Protein AF-A0A7Y5FGM5-F1 (afdb_monomer)

pLDDT: mean 82.86, std 13.84, range [48.22, 97.75]

Sequence (215 aa):
MTLPCEQVIARAAAFIDRELDETTAAAVAEHVGKCPNCAQEVQQQRQMKLLVQQHARRVTAPASLRARLQQALADYPARYGFGEQLRQLFRWQPVPALATLAVLLLLPGLLVYFTMRAPSAAEAGRFQAIDASLEGEIICIDCVMLDELQLAHGHDASHRFGLRTAEGRILTIVAFEKGNELMQQAAVWHKHRVLVHGRLLPERSCVQVRDFSML

Structure (mmCIF, N/CA/C/O backbone):
data_AF-A0A7Y5FGM5-F1
#
_entry.id   AF-A0A7Y5FGM5-F1
#
loop_
_atom_site.group_PDB
_atom_site.id
_atom_site.type_symbol
_atom_site.label_atom_id
_atom_site.label_alt_id
_atom_site.label_comp_id
_atom_site.label_asym_id
_atom_site.label_entity_id
_atom_site.label_seq_id
_atom_site.pdbx_PDB_ins_code
_atom_site.Cartn_x
_atom_site.Cartn_y
_atom_site.Cartn_z
_atom_site.occupancy
_atom_site.B_iso_or_equiv
_atom_site.auth_seq_id
_atom_site.auth_comp_id
_atom_site.auth_asym_id
_atom_site.auth_atom_id
_atom_site.pdbx_PDB_model_num
ATOM 1 N N . MET A 1 1 ? -13.556 14.175 38.426 1.00 52.03 1 MET A N 1
ATOM 2 C CA . MET A 1 1 ? -13.978 13.970 39.831 1.00 52.03 1 MET A CA 1
ATOM 3 C C . MET A 1 1 ? -14.127 12.476 40.044 1.00 52.03 1 MET A C 1
ATOM 5 O O . MET A 1 1 ? -14.906 11.861 39.333 1.00 52.03 1 MET A O 1
ATOM 9 N N . THR A 1 2 ? -13.343 11.876 40.936 1.00 70.44 2 THR A N 1
ATOM 10 C CA . THR A 1 2 ? -13.392 10.427 41.186 1.00 70.44 2 THR A CA 1
ATOM 11 C C . THR A 1 2 ? -14.611 10.083 42.041 1.00 70.44 2 THR A C 1
ATOM 13 O O . THR A 1 2 ? -14.740 10.605 43.147 1.00 70.44 2 THR A O 1
ATOM 16 N N . LEU A 1 3 ? -15.498 9.215 41.540 1.00 87.50 3 LEU A N 1
ATOM 17 C CA . LEU A 1 3 ? -16.625 8.677 42.313 1.00 87.50 3 LEU A CA 1
ATOM 18 C C . LEU A 1 3 ? -16.111 7.952 43.574 1.00 87.50 3 LEU A C 1
ATOM 20 O O . LEU A 1 3 ? -15.070 7.294 43.495 1.00 87.50 3 LEU A O 1
ATOM 24 N N . PRO A 1 4 ? -16.804 8.038 44.724 1.00 94.19 4 PRO A N 1
ATOM 25 C CA . PRO A 1 4 ? -16.438 7.270 45.912 1.00 94.19 4 PRO A CA 1
ATOM 26 C C . PRO A 1 4 ? -16.763 5.778 45.733 1.00 94.19 4 PRO A C 1
ATOM 28 O O . PRO A 1 4 ? -17.677 5.422 44.988 1.00 94.19 4 PRO A O 1
ATOM 31 N N . CYS A 1 5 ? -16.045 4.900 46.443 1.00 96.31 5 CYS A N 1
ATOM 32 C CA . CYS A 1 5 ? -16.163 3.441 46.294 1.00 96.31 5 CYS A CA 1
ATOM 33 C C . CYS A 1 5 ? -17.600 2.928 46.481 1.00 96.31 5 CYS A C 1
ATOM 35 O O . CYS A 1 5 ? -18.075 2.120 45.691 1.00 96.31 5 CYS A O 1
ATOM 37 N N . GLU A 1 6 ? -18.321 3.442 47.479 1.00 96.12 6 GLU A N 1
ATOM 38 C CA . GLU A 1 6 ? -19.715 3.067 47.757 1.00 96.12 6 GLU A CA 1
ATOM 39 C C . GLU A 1 6 ? -20.632 3.328 46.553 1.00 96.12 6 GLU A C 1
ATOM 41 O O . GLU A 1 6 ? -21.445 2.490 46.169 1.00 96.12 6 GLU A O 1
ATOM 46 N N . GLN A 1 7 ? -20.428 4.460 45.879 1.00 96.06 7 GLN A N 1
ATOM 47 C CA . GLN A 1 7 ? -21.180 4.832 44.686 1.00 96.06 7 GLN A CA 1
ATOM 48 C C . GLN A 1 7 ? -20.832 3.993 43.456 1.00 96.06 7 GLN A C 1
ATOM 50 O O . GLN A 1 7 ? -21.663 3.876 42.553 1.00 96.06 7 GLN A O 1
ATOM 55 N N . VAL A 1 8 ? -19.617 3.446 43.403 1.00 96.31 8 VAL A N 1
ATOM 56 C CA . VAL A 1 8 ? -19.179 2.522 42.352 1.00 96.31 8 VAL A CA 1
ATOM 57 C C . VAL A 1 8 ? -19.794 1.148 42.577 1.00 96.31 8 VAL A C 1
ATOM 59 O O . VAL A 1 8 ? -20.375 0.592 41.650 1.00 96.31 8 VAL A O 1
ATOM 62 N N . ILE A 1 9 ? -19.748 0.640 43.810 1.00 95.19 9 ILE A N 1
ATOM 63 C CA . ILE A 1 9 ? -20.328 -0.658 44.176 1.00 95.19 9 ILE A CA 1
ATOM 64 C C . ILE A 1 9 ? -21.846 -0.646 43.965 1.00 95.19 9 ILE A C 1
ATOM 66 O O . ILE A 1 9 ? -22.382 -1.561 43.342 1.00 95.19 9 ILE A O 1
ATOM 70 N N . ALA A 1 10 ? -22.534 0.425 44.373 1.00 96.06 10 ALA A N 1
ATOM 71 C CA . ALA A 1 10 ? -23.974 0.580 44.155 1.00 96.06 10 ALA A CA 1
ATOM 72 C C . ALA A 1 10 ? -24.373 0.578 42.666 1.00 96.06 10 ALA A C 1
ATOM 74 O O . ALA A 1 10 ? -25.496 0.218 42.324 1.00 96.06 10 ALA A O 1
ATOM 75 N N . ARG A 1 11 ? -23.458 0.967 41.768 1.00 96.50 11 ARG A N 1
ATOM 76 C CA . ARG A 1 11 ? -23.682 1.027 40.314 1.00 96.50 11 ARG A CA 1
ATOM 77 C C . ARG A 1 11 ? -23.043 -0.132 39.548 1.00 96.50 11 ARG A C 1
ATOM 79 O O . ARG A 1 11 ? -23.144 -0.171 38.323 1.00 96.50 11 ARG A O 1
ATOM 86 N N . ALA A 1 12 ? -22.402 -1.075 40.236 1.00 95.25 12 ALA A N 1
ATOM 87 C CA . ALA A 1 12 ? -21.629 -2.140 39.609 1.00 95.25 12 ALA A CA 1
ATOM 88 C C . ALA A 1 12 ? -22.497 -3.058 38.729 1.00 95.25 12 ALA A C 1
ATOM 90 O O . ALA A 1 12 ? -22.111 -3.343 37.597 1.00 95.25 12 ALA A O 1
ATOM 91 N N . ALA A 1 13 ? -23.697 -3.431 39.185 1.00 95.50 13 ALA A N 1
ATOM 92 C CA . ALA A 1 13 ? -24.627 -4.249 38.403 1.00 95.50 13 ALA A CA 1
ATOM 93 C C . ALA A 1 13 ? -25.058 -3.546 37.101 1.00 95.50 13 ALA A C 1
ATOM 95 O O . ALA A 1 13 ? -24.818 -4.066 36.012 1.00 95.50 13 ALA A O 1
ATOM 96 N N . ALA A 1 14 ? -25.561 -2.311 37.198 1.00 96.31 14 ALA A N 1
ATOM 97 C CA . ALA A 1 14 ? -25.954 -1.506 36.037 1.00 96.31 14 ALA A CA 1
ATOM 98 C C . ALA A 1 14 ? -24.778 -1.250 35.075 1.00 96.31 14 ALA A C 1
ATOM 100 O O . ALA A 1 14 ? -24.939 -1.268 33.856 1.00 96.31 14 ALA A O 1
ATOM 101 N N . PHE A 1 15 ? -23.562 -1.065 35.600 1.00 96.81 15 PHE A N 1
ATOM 102 C CA . PHE A 1 15 ? -22.351 -0.963 34.784 1.00 96.81 15 PHE A CA 1
ATOM 103 C C . PHE A 1 15 ? -22.067 -2.259 34.005 1.00 96.81 15 PHE A C 1
ATOM 105 O O . PHE A 1 15 ? -21.737 -2.216 32.819 1.00 96.81 15 PHE A O 1
ATOM 112 N N . ILE A 1 16 ? -22.216 -3.421 34.647 1.00 96.69 16 ILE A N 1
ATOM 113 C CA . ILE A 1 16 ? -22.023 -4.747 34.036 1.00 96.69 16 ILE A CA 1
ATOM 114 C C . ILE A 1 16 ? -23.109 -5.059 32.993 1.00 96.69 16 ILE A C 1
ATOM 116 O O . ILE A 1 16 ? -22.833 -5.740 31.996 1.00 96.69 16 ILE A O 1
ATOM 120 N N . ASP A 1 17 ? -24.329 -4.575 33.208 1.00 96.12 17 ASP A N 1
ATOM 121 C CA . ASP A 1 17 ? -25.466 -4.727 32.295 1.00 96.12 17 ASP A CA 1
ATOM 122 C C . ASP A 1 17 ? -25.500 -3.670 31.181 1.00 96.12 17 ASP A C 1
ATOM 124 O O . ASP A 1 17 ? -26.250 -3.822 30.220 1.00 96.12 17 ASP A O 1
ATOM 128 N N . ARG A 1 18 ? -24.588 -2.686 31.229 1.00 95.88 18 ARG A N 1
ATOM 129 C CA . ARG A 1 18 ? -24.504 -1.542 30.301 1.00 95.88 18 ARG A CA 1
ATOM 130 C C . ARG A 1 18 ? -25.764 -0.669 30.317 1.00 95.88 18 ARG A C 1
ATOM 132 O O . ARG A 1 18 ? -26.184 -0.162 29.284 1.00 95.88 18 ARG A O 1
ATOM 139 N N . GLU A 1 19 ? -26.335 -0.488 31.500 1.00 97.44 19 GLU A N 1
ATOM 140 C CA . GLU A 1 19 ? -27.543 0.312 31.741 1.00 97.44 19 GLU A CA 1
ATOM 141 C C . GLU A 1 19 ? -27.233 1.725 32.257 1.00 97.44 19 GLU A C 1
ATOM 143 O O . GLU A 1 19 ? -28.138 2.535 32.444 1.00 97.44 19 GLU A O 1
ATOM 148 N N . LEU A 1 20 ? -25.957 2.037 32.500 1.00 96.50 20 LEU A N 1
ATOM 149 C CA . LEU A 1 20 ? -25.525 3.388 32.856 1.00 96.50 20 LEU A CA 1
ATOM 150 C C . LEU A 1 20 ? -25.419 4.277 31.614 1.00 96.50 20 LEU A C 1
ATOM 152 O O . LEU A 1 20 ? -25.031 3.813 30.541 1.00 96.50 20 LEU A O 1
ATOM 156 N N . ASP A 1 21 ? -25.685 5.573 31.783 1.00 96.56 21 ASP A N 1
ATOM 157 C CA . ASP A 1 21 ? -25.340 6.574 30.776 1.00 96.56 21 ASP A CA 1
ATOM 158 C C . ASP A 1 21 ? -23.814 6.649 30.572 1.00 96.56 21 ASP A C 1
ATOM 160 O O . ASP A 1 21 ? -23.025 6.258 31.439 1.00 96.56 21 ASP A O 1
ATOM 164 N N . GLU A 1 22 ? -23.390 7.175 29.422 1.00 95.12 22 GLU A N 1
ATOM 165 C CA . GLU A 1 22 ? -21.980 7.192 29.012 1.00 95.12 22 GLU A CA 1
ATOM 166 C C . GLU A 1 22 ? -21.072 7.905 30.023 1.00 95.12 22 GLU A C 1
ATOM 168 O O . GLU A 1 22 ? -19.952 7.454 30.279 1.00 95.12 22 GLU A O 1
ATOM 173 N N . THR A 1 23 ? -21.557 8.988 30.639 1.00 94.94 23 THR A N 1
ATOM 174 C CA . THR A 1 23 ? -20.761 9.787 31.578 1.00 94.94 23 THR A CA 1
ATOM 175 C C . THR A 1 23 ? -20.538 9.041 32.889 1.00 94.94 23 THR A C 1
ATOM 177 O O . THR A 1 23 ? -19.406 8.944 33.373 1.00 94.94 23 THR A O 1
ATOM 180 N N . THR A 1 24 ? -21.592 8.424 33.425 1.00 94.44 24 THR A N 1
ATOM 181 C CA . THR A 1 24 ? -21.513 7.624 34.649 1.00 94.44 24 THR A CA 1
ATOM 182 C C . THR A 1 24 ? -20.715 6.342 34.419 1.00 94.44 24 THR A C 1
ATOM 184 O O . THR A 1 24 ? -19.899 5.965 35.263 1.00 94.44 24 THR A O 1
ATOM 187 N N . ALA A 1 25 ? -20.885 5.689 33.265 1.00 96.56 25 ALA A N 1
ATOM 188 C CA . ALA A 1 25 ? -20.120 4.501 32.899 1.00 96.56 25 ALA A CA 1
ATOM 189 C C . ALA A 1 25 ? -18.613 4.791 32.829 1.00 96.56 25 ALA A C 1
ATOM 191 O O . ALA A 1 25 ? -17.816 4.014 33.360 1.00 96.56 25 ALA A O 1
ATOM 192 N N . ALA A 1 26 ? -18.221 5.923 32.233 1.00 96.25 26 ALA A N 1
ATOM 193 C CA . ALA A 1 26 ? -16.824 6.341 32.159 1.00 96.25 26 ALA A CA 1
ATOM 194 C C . ALA A 1 26 ? -16.226 6.593 33.552 1.00 96.25 26 ALA A C 1
ATOM 196 O O . ALA A 1 26 ? -15.133 6.112 33.849 1.00 96.25 26 ALA A O 1
ATOM 197 N N . ALA A 1 27 ? -16.960 7.277 34.434 1.00 95.75 27 ALA A N 1
ATOM 198 C CA . ALA A 1 27 ? -16.504 7.555 35.795 1.00 95.75 27 ALA A CA 1
ATOM 199 C C . ALA A 1 27 ? -16.355 6.277 36.646 1.00 95.75 27 ALA A C 1
ATOM 201 O O . ALA A 1 27 ? -15.400 6.147 37.418 1.00 95.75 27 ALA A O 1
ATOM 202 N N . VAL A 1 28 ? -17.267 5.309 36.491 1.00 96.31 28 VAL A N 1
ATOM 203 C CA . VAL A 1 28 ? -17.164 3.989 37.136 1.00 96.31 28 VAL A CA 1
ATOM 204 C C . VAL A 1 28 ? -15.958 3.217 36.596 1.00 96.31 28 VAL A C 1
ATOM 206 O O . VAL A 1 28 ? -15.175 2.686 37.384 1.00 96.31 28 VAL A O 1
ATOM 209 N N . ALA A 1 29 ? -15.764 3.194 35.274 1.00 96.56 29 ALA A N 1
ATOM 210 C CA . ALA A 1 29 ? -14.629 2.524 34.643 1.00 96.56 29 ALA A CA 1
ATOM 211 C C . ALA A 1 29 ? -13.283 3.117 35.090 1.00 96.56 29 ALA A C 1
ATOM 213 O O . ALA A 1 29 ? -12.357 2.369 35.406 1.00 96.56 29 ALA A O 1
ATOM 214 N N . GLU A 1 30 ? -13.188 4.447 35.176 1.00 96.62 30 GLU A N 1
ATOM 215 C CA . GLU A 1 30 ? -11.993 5.139 35.661 1.00 96.62 30 GLU A CA 1
ATOM 216 C C . GLU A 1 30 ? -11.663 4.743 37.107 1.00 96.62 30 GLU A C 1
ATOM 218 O O . GLU A 1 30 ? -10.513 4.423 37.414 1.00 96.62 30 GLU A O 1
ATOM 223 N N . HIS A 1 31 ? -12.661 4.730 37.998 1.00 97.00 31 HIS A N 1
ATOM 224 C CA . HIS A 1 31 ? -12.452 4.347 39.393 1.00 97.00 31 HIS A CA 1
ATOM 225 C C . HIS A 1 31 ? -12.034 2.878 39.521 1.00 97.00 31 HIS A C 1
ATOM 227 O O . HIS A 1 31 ? -11.079 2.570 40.232 1.00 97.00 31 HIS A O 1
ATOM 233 N N . VAL A 1 32 ? -12.717 1.971 38.820 1.00 96.62 32 VAL A N 1
ATOM 234 C CA . VAL A 1 32 ? -12.394 0.536 38.812 1.00 96.62 32 VAL A CA 1
ATOM 235 C C . VAL A 1 32 ? -10.969 0.290 38.311 1.00 96.62 32 VAL A C 1
ATOM 237 O O . VAL A 1 32 ? -10.274 -0.560 38.855 1.00 96.62 32 VAL A O 1
ATOM 240 N N . GLY A 1 33 ? -10.491 1.070 37.338 1.00 96.12 33 GLY A N 1
ATOM 241 C CA . GLY A 1 33 ? -9.106 0.992 36.866 1.00 96.12 33 GLY A CA 1
ATOM 242 C C . GLY A 1 33 ? -8.056 1.431 37.895 1.00 96.12 33 GLY A C 1
ATOM 243 O O . GLY A 1 33 ? -6.887 1.085 37.749 1.00 96.12 33 GLY A O 1
ATOM 244 N N . LYS A 1 34 ? -8.452 2.183 38.930 1.00 95.94 34 LYS A N 1
ATOM 245 C CA . LYS A 1 34 ? -7.551 2.752 39.948 1.00 95.94 34 LYS A CA 1
ATOM 246 C C . LYS A 1 34 ? -7.681 2.089 41.322 1.00 95.94 34 LYS A C 1
ATOM 248 O O . LYS A 1 34 ? -6.722 2.098 42.087 1.00 95.94 34 LYS A O 1
ATOM 253 N N . CYS A 1 35 ? -8.847 1.536 41.656 1.00 97.44 35 CYS A N 1
ATOM 254 C CA . CYS A 1 35 ? -9.127 0.945 42.962 1.00 97.44 35 CYS A CA 1
ATOM 255 C C . CYS A 1 35 ? -9.192 -0.592 42.876 1.00 97.44 35 CYS A C 1
ATOM 257 O O . CYS A 1 35 ? -10.165 -1.124 42.333 1.00 97.44 35 CYS A O 1
ATOM 259 N N . PRO A 1 36 ? -8.219 -1.327 43.454 1.00 96.38 36 PRO A N 1
ATOM 260 C CA . PRO A 1 36 ? -8.180 -2.788 43.370 1.00 96.38 36 PRO A CA 1
ATOM 261 C C . PRO A 1 36 ? -9.371 -3.460 44.068 1.00 96.38 36 PRO A C 1
ATOM 263 O O . PRO A 1 36 ? -9.890 -4.451 43.560 1.00 96.38 36 PRO A O 1
ATOM 266 N N . ASN A 1 37 ? -9.864 -2.892 45.174 1.00 96.44 37 ASN A N 1
ATOM 267 C CA . ASN A 1 37 ? -11.023 -3.434 45.892 1.00 96.44 37 ASN A CA 1
ATOM 268 C C . ASN A 1 37 ? -12.291 -3.362 45.030 1.00 96.44 37 ASN A C 1
ATOM 270 O O . ASN A 1 37 ? -12.984 -4.359 44.852 1.00 96.44 37 ASN A O 1
ATOM 274 N N . CYS A 1 38 ? -12.560 -2.204 44.419 1.00 97.25 38 CYS A N 1
ATOM 275 C CA . CYS A 1 38 ? -13.702 -2.043 43.520 1.00 97.25 38 CYS A CA 1
ATOM 276 C C . CYS A 1 38 ? -13.559 -2.901 42.254 1.00 97.25 38 CYS A C 1
ATOM 278 O O . CYS A 1 38 ? -14.555 -3.421 41.756 1.00 97.25 38 CYS A O 1
ATOM 280 N N . ALA A 1 39 ? -12.338 -3.090 41.743 1.00 97.31 39 ALA A N 1
ATOM 281 C CA . ALA A 1 39 ? -12.088 -3.998 40.627 1.00 97.31 39 ALA A CA 1
ATOM 282 C C . ALA A 1 39 ? -12.422 -5.451 40.970 1.00 97.31 39 ALA A C 1
ATOM 284 O O . ALA A 1 39 ? -13.063 -6.136 40.170 1.00 97.31 39 ALA A O 1
ATOM 285 N N . GLN A 1 40 ? -12.037 -5.905 42.163 1.00 97.75 40 GLN A N 1
ATOM 286 C CA . GLN A 1 40 ? -12.354 -7.243 42.643 1.00 97.75 40 GLN A CA 1
ATOM 287 C C . GLN A 1 40 ? -13.869 -7.447 42.791 1.00 97.75 40 GLN A C 1
ATOM 289 O O . GLN A 1 40 ? -14.392 -8.427 42.266 1.00 97.75 40 GLN A O 1
ATOM 294 N N . GLU A 1 41 ? -14.579 -6.512 43.424 1.00 96.31 41 GLU A N 1
ATOM 295 C CA . GLU A 1 41 ? -16.041 -6.570 43.598 1.00 96.31 41 GLU A CA 1
ATOM 296 C C . GLU A 1 41 ? -16.783 -6.621 42.252 1.00 96.31 41 GLU A C 1
ATOM 298 O O . GLU A 1 41 ? -17.617 -7.498 42.008 1.00 96.31 41 GLU A O 1
ATOM 303 N N . VAL A 1 42 ? -16.429 -5.733 41.316 1.00 97.06 42 VAL A N 1
ATOM 304 C CA . VAL A 1 42 ? -17.020 -5.723 39.966 1.00 97.06 42 VAL A CA 1
ATOM 305 C C . VAL A 1 42 ? -16.731 -7.034 39.232 1.00 97.06 42 VAL A C 1
ATOM 307 O O . VAL A 1 42 ? -17.599 -7.562 38.534 1.00 97.06 42 VAL A O 1
ATOM 310 N N . GLN A 1 43 ? -15.530 -7.594 39.387 1.00 97.31 43 GLN A N 1
ATOM 311 C CA . GLN A 1 43 ? -15.174 -8.861 38.760 1.00 97.31 43 GLN A CA 1
ATOM 312 C C . GLN A 1 43 ? -15.951 -10.044 39.354 1.00 97.31 43 GLN A C 1
ATOM 314 O O . GLN A 1 43 ? -16.406 -10.905 38.597 1.00 97.31 43 GLN A O 1
ATOM 319 N N . GLN A 1 44 ? -16.162 -10.076 40.671 1.00 96.75 44 GLN A N 1
ATOM 320 C CA . GLN A 1 44 ? -16.988 -11.094 41.327 1.00 96.75 44 GLN A CA 1
ATOM 321 C C . GLN A 1 44 ? -18.440 -11.037 40.834 1.00 96.75 44 GLN A C 1
ATOM 323 O O . GLN A 1 44 ? -19.018 -12.067 40.484 1.00 96.75 44 GLN A O 1
ATOM 328 N N . GLN A 1 45 ? -19.012 -9.838 40.694 1.00 96.62 45 GLN A N 1
ATOM 329 C CA . GLN A 1 45 ? -20.355 -9.675 40.128 1.00 96.62 45 GLN A CA 1
ATOM 330 C C . GLN A 1 45 ? -20.435 -10.117 38.656 1.00 96.62 45 GLN A C 1
ATOM 332 O O . GLN A 1 45 ? -21.411 -10.753 38.251 1.00 96.62 45 GLN A O 1
ATOM 337 N N . ARG A 1 46 ? -19.394 -9.865 37.846 1.00 96.94 46 ARG A N 1
ATOM 338 C CA . ARG A 1 46 ? -19.315 -10.381 36.464 1.00 96.94 46 ARG A CA 1
ATOM 339 C C . ARG A 1 46 ? -19.292 -11.905 36.423 1.00 96.94 46 ARG A C 1
ATOM 341 O O . ARG A 1 46 ? -19.988 -12.500 35.602 1.00 96.94 46 ARG A O 1
ATOM 348 N N . GLN A 1 47 ? -18.513 -12.536 37.299 1.00 96.75 47 GLN A N 1
ATOM 349 C CA . GLN A 1 47 ? -18.468 -13.994 37.411 1.00 96.75 47 GLN A CA 1
ATOM 350 C C . GLN A 1 47 ? -19.828 -14.559 37.831 1.00 96.75 47 GLN A C 1
ATOM 352 O O . GLN A 1 47 ? -20.304 -15.508 37.211 1.00 96.75 47 GLN A O 1
ATOM 357 N N . MET A 1 48 ? -20.498 -13.927 38.799 1.00 95.44 48 MET A N 1
ATOM 358 C CA . MET A 1 48 ? -21.854 -14.300 39.208 1.00 95.44 48 MET A CA 1
ATOM 359 C C . MET A 1 48 ? -22.838 -14.234 38.031 1.00 95.44 48 MET A C 1
ATOM 361 O O . MET A 1 48 ? -23.561 -15.196 37.776 1.00 95.44 48 MET A O 1
ATOM 365 N N . LYS A 1 49 ? -22.822 -13.147 37.247 1.00 94.88 49 LYS A N 1
ATOM 366 C CA . LYS A 1 49 ? -23.654 -13.010 36.040 1.00 94.88 49 LYS A CA 1
ATOM 367 C C . LYS A 1 49 ? -23.401 -14.134 35.032 1.00 94.88 49 LYS A C 1
ATOM 369 O O . LYS A 1 49 ? -24.355 -14.675 34.477 1.00 94.88 49 LYS A O 1
ATOM 374 N N . LEU A 1 50 ? -22.141 -14.506 34.801 1.00 94.50 50 LEU A N 1
ATOM 375 C CA . LEU A 1 50 ? -21.796 -15.604 33.891 1.00 94.50 50 LEU A CA 1
ATOM 376 C C . LEU A 1 50 ? -22.321 -16.953 34.393 1.00 94.50 50 LEU A C 1
ATOM 378 O O . LEU A 1 50 ? -22.892 -17.703 33.603 1.00 94.50 50 LEU A O 1
ATOM 382 N N . LEU A 1 51 ? -22.192 -17.240 35.691 1.00 95.50 51 LEU A N 1
ATOM 383 C CA . LEU A 1 51 ? -22.736 -18.460 36.295 1.00 95.50 51 LEU A CA 1
ATOM 384 C C . LEU A 1 51 ? -24.261 -18.517 36.152 1.00 95.50 51 LEU A C 1
ATOM 386 O O . LEU A 1 51 ? -24.807 -19.531 35.717 1.00 95.50 51 LEU A O 1
ATOM 390 N N . VAL A 1 52 ? -24.952 -17.406 36.423 1.00 94.00 52 VAL A N 1
ATOM 391 C CA . VAL A 1 52 ? -26.402 -17.308 36.205 1.00 94.00 52 VAL A CA 1
ATOM 392 C C . VAL A 1 52 ? -26.742 -17.560 34.737 1.00 94.00 52 VAL A C 1
ATOM 394 O O . VAL A 1 52 ? -27.633 -18.348 34.456 1.00 94.00 52 VAL A O 1
ATOM 397 N N . GLN A 1 53 ? -26.020 -16.976 33.779 1.00 91.88 53 GLN A N 1
ATOM 398 C CA . GLN A 1 53 ? -26.270 -17.203 32.348 1.00 91.88 53 GLN A CA 1
ATOM 399 C C . GLN A 1 53 ? -26.013 -18.647 31.891 1.00 91.88 53 GLN A C 1
ATOM 401 O O . GLN A 1 53 ? -26.651 -19.111 30.942 1.00 91.88 53 GLN A O 1
ATOM 406 N N . GLN A 1 54 ? -25.073 -19.347 32.528 1.00 92.75 54 GLN A N 1
ATOM 407 C CA . GLN A 1 54 ? -24.763 -20.746 32.231 1.00 92.75 54 GLN A CA 1
ATOM 408 C C . GLN A 1 54 ? -25.833 -21.697 32.771 1.00 92.75 54 GLN A C 1
ATOM 410 O O . GLN A 1 54 ? -26.193 -22.654 32.086 1.00 92.75 54 GLN A O 1
ATOM 415 N N . HIS A 1 55 ? -26.353 -21.426 33.970 1.00 94.06 55 HIS A N 1
ATOM 416 C CA . HIS A 1 55 ? -27.305 -22.306 34.651 1.00 94.06 55 HIS A CA 1
ATOM 417 C C . HIS A 1 55 ? -28.774 -21.913 34.460 1.00 94.06 55 HIS A C 1
ATOM 419 O O . HIS A 1 55 ? -29.663 -22.743 34.659 1.00 94.06 55 HIS A O 1
ATOM 425 N N . ALA A 1 56 ? -29.062 -20.676 34.056 1.00 92.00 56 ALA A N 1
ATOM 426 C CA . ALA A 1 56 ? -30.418 -20.247 33.761 1.00 92.00 56 ALA A CA 1
ATOM 427 C C . ALA A 1 56 ? -30.955 -20.977 32.526 1.00 92.00 56 ALA A C 1
ATOM 429 O O . ALA A 1 56 ? -30.288 -21.120 31.497 1.00 92.00 56 ALA A O 1
ATOM 430 N N . ARG A 1 57 ? -32.217 -21.404 32.608 1.00 88.50 57 ARG A N 1
ATOM 431 C CA . ARG A 1 57 ? -32.921 -22.006 31.477 1.00 88.50 57 ARG A CA 1
ATOM 432 C C . ARG A 1 57 ? -32.984 -20.998 30.330 1.00 88.50 57 ARG A C 1
ATOM 434 O O . ARG A 1 57 ? -33.676 -19.986 30.422 1.00 88.50 57 ARG A O 1
ATOM 441 N N . ARG A 1 58 ? -32.304 -21.298 29.222 1.00 84.06 58 ARG A N 1
ATOM 442 C CA . ARG A 1 58 ? -32.420 -20.500 27.997 1.00 84.06 58 ARG A CA 1
ATOM 443 C C . ARG A 1 58 ? -33.832 -20.633 27.441 1.00 84.06 58 ARG A C 1
ATOM 445 O O . ARG A 1 58 ? -34.264 -21.725 27.074 1.00 84.06 58 ARG A O 1
ATOM 452 N N . VAL A 1 59 ? -34.543 -19.515 27.360 1.00 87.25 59 VAL A N 1
ATOM 453 C CA . VAL A 1 59 ? -35.827 -19.441 26.665 1.00 87.25 59 VAL A CA 1
ATOM 454 C C . VAL A 1 59 ? -35.546 -19.176 25.192 1.00 87.25 59 VAL A C 1
ATOM 456 O O . VAL A 1 59 ? -34.896 -18.195 24.831 1.00 87.25 59 VAL A O 1
ATOM 459 N N . THR A 1 60 ? -36.010 -20.066 24.319 1.00 86.38 60 THR A N 1
ATOM 460 C CA . THR A 1 60 ? -35.918 -19.848 22.876 1.00 86.38 60 THR A CA 1
ATOM 461 C C . THR A 1 60 ? -36.916 -18.778 22.459 1.00 86.38 60 THR A C 1
ATOM 463 O O . THR A 1 60 ? -38.112 -18.923 22.706 1.00 86.38 60 THR A O 1
ATOM 466 N N . ALA A 1 61 ? -36.440 -17.734 21.778 1.00 88.50 61 ALA A N 1
ATOM 467 C CA . ALA A 1 61 ? -37.320 -16.745 21.165 1.00 88.50 61 ALA A CA 1
ATOM 468 C C . ALA A 1 61 ? -38.341 -17.428 20.223 1.00 88.50 61 ALA A C 1
ATOM 470 O O . ALA A 1 61 ? -37.938 -18.327 19.467 1.00 88.50 61 ALA A O 1
ATOM 471 N N . PRO A 1 62 ? -39.625 -17.010 20.232 1.00 93.00 62 PRO A N 1
ATOM 472 C CA . PRO A 1 62 ? -40.647 -17.541 19.334 1.00 93.00 62 PRO A CA 1
ATOM 473 C C . PRO A 1 62 ? -40.226 -17.442 17.866 1.00 93.00 62 PRO A C 1
ATOM 475 O O . PRO A 1 62 ? -39.615 -16.454 17.450 1.00 93.00 62 PRO A O 1
ATOM 478 N N . ALA A 1 63 ? -40.584 -18.446 17.061 1.00 90.62 63 ALA A N 1
ATOM 479 C CA . ALA A 1 63 ? -40.227 -18.485 15.641 1.00 90.62 63 ALA A CA 1
ATOM 480 C C . ALA A 1 63 ? -40.736 -17.250 14.874 1.00 90.6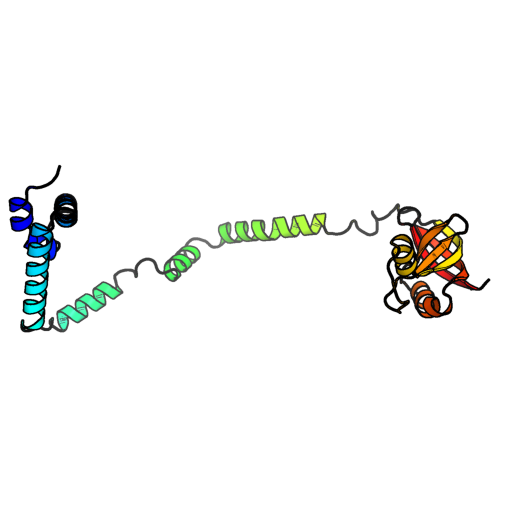2 63 ALA A C 1
ATOM 482 O O . ALA A 1 63 ? -40.017 -16.712 14.036 1.00 90.62 63 ALA A O 1
ATOM 483 N N . SER A 1 64 ? -41.924 -16.748 15.225 1.00 93.19 64 SER A N 1
ATOM 484 C CA . SER A 1 64 ? -42.503 -15.528 14.652 1.00 93.19 64 SER A CA 1
ATOM 485 C C . SER A 1 64 ? -41.661 -14.281 14.934 1.00 93.19 64 SER A C 1
ATOM 487 O O . SER A 1 64 ? -41.458 -13.463 14.041 1.00 93.19 64 SER A O 1
ATOM 489 N N . LEU A 1 65 ? -41.120 -14.144 16.149 1.00 91.81 65 LEU A N 1
ATOM 490 C CA . LEU A 1 65 ? -40.228 -13.039 16.502 1.00 91.81 65 LEU A CA 1
ATOM 491 C C . LEU A 1 65 ? -38.908 -13.137 15.732 1.00 91.81 65 LEU A C 1
ATOM 493 O O . LEU A 1 65 ? -38.431 -12.136 15.206 1.00 91.81 65 LEU A O 1
ATOM 497 N N . ARG A 1 66 ? -38.342 -14.346 15.622 1.00 90.62 66 ARG A N 1
ATOM 498 C CA . ARG A 1 66 ? -37.109 -14.579 14.857 1.00 90.62 66 ARG A CA 1
ATOM 499 C C . ARG A 1 66 ? -37.292 -14.235 13.377 1.00 90.62 66 ARG A C 1
ATOM 501 O O . ARG A 1 66 ? -36.442 -13.546 12.826 1.00 90.6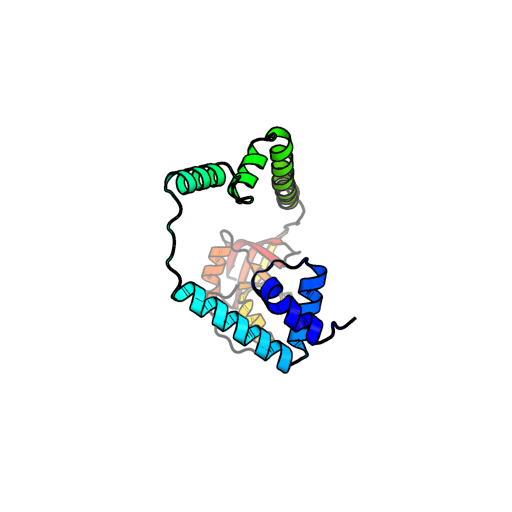2 66 ARG A O 1
ATOM 508 N N . ALA A 1 67 ? -38.400 -14.657 12.769 1.00 90.44 67 ALA A N 1
ATOM 509 C CA . ALA A 1 67 ? -38.718 -14.349 11.376 1.00 90.44 67 ALA A CA 1
ATOM 510 C C . ALA A 1 67 ? -38.888 -12.838 11.150 1.00 90.44 67 ALA A C 1
ATOM 512 O O . ALA A 1 67 ? -38.286 -12.287 10.233 1.00 90.44 67 ALA A O 1
ATOM 513 N N . ARG A 1 68 ? -39.620 -12.149 12.037 1.00 92.44 68 ARG A N 1
ATOM 514 C CA . ARG A 1 68 ? -39.777 -10.685 11.988 1.00 92.44 68 ARG A CA 1
ATOM 515 C C . ARG A 1 68 ? -38.444 -9.951 12.113 1.00 92.44 68 ARG A C 1
ATOM 517 O O . ARG A 1 68 ? -38.226 -8.979 11.403 1.00 92.44 68 ARG A O 1
ATOM 524 N N . LEU A 1 69 ? -37.553 -10.409 12.994 1.00 90.19 69 LEU A N 1
ATOM 525 C CA . LEU A 1 69 ? -36.215 -9.831 13.140 1.00 90.19 69 LEU A CA 1
ATOM 526 C C . LEU A 1 69 ? -35.348 -10.084 11.905 1.00 90.19 69 LEU A C 1
ATOM 528 O O . LEU A 1 69 ? -34.653 -9.178 11.473 1.00 90.19 69 LEU A O 1
ATOM 532 N N . GLN A 1 70 ? -35.395 -11.281 11.319 1.00 89.75 70 GLN A N 1
ATOM 533 C CA . GLN A 1 70 ? -34.661 -11.584 10.086 1.00 89.75 70 GLN A CA 1
ATOM 534 C C . GLN A 1 70 ? -35.143 -10.732 8.910 1.00 89.75 70 GLN A C 1
ATOM 536 O O . GLN A 1 70 ? -34.316 -10.228 8.161 1.00 89.75 70 GLN A O 1
ATOM 541 N N . GLN A 1 71 ? -36.456 -10.526 8.785 1.00 89.12 71 GLN A N 1
ATOM 542 C CA . GLN A 1 71 ? -37.035 -9.619 7.792 1.00 89.12 71 GLN A CA 1
ATOM 543 C C . GLN A 1 71 ? -36.609 -8.172 8.050 1.00 89.12 71 GLN A C 1
ATOM 545 O O . GLN A 1 71 ? -36.047 -7.540 7.167 1.00 89.12 71 GLN A O 1
ATOM 550 N N . ALA A 1 72 ? -36.751 -7.683 9.284 1.00 86.81 72 ALA A N 1
ATOM 551 C CA . ALA A 1 72 ? -36.327 -6.331 9.639 1.00 86.81 72 ALA A CA 1
ATOM 552 C C . ALA A 1 72 ? -34.819 -6.105 9.429 1.00 86.81 72 ALA A C 1
ATOM 554 O O . ALA A 1 72 ? -34.415 -5.017 9.042 1.00 86.81 72 ALA A O 1
ATOM 555 N N . LEU A 1 73 ? -33.977 -7.118 9.660 1.00 85.12 73 LEU A N 1
ATOM 556 C CA . LEU A 1 73 ? -32.538 -7.051 9.395 1.00 85.12 73 LEU A CA 1
ATOM 557 C C . LEU A 1 73 ? -32.199 -7.127 7.901 1.00 85.12 73 LEU A C 1
ATOM 559 O O . LEU A 1 73 ? -31.172 -6.587 7.507 1.00 85.12 73 LEU A O 1
ATOM 563 N N . ALA A 1 74 ? -33.030 -7.786 7.088 1.00 81.75 74 ALA A N 1
ATOM 564 C CA . ALA A 1 74 ? -32.906 -7.768 5.632 1.00 81.75 74 ALA A CA 1
ATOM 565 C C . ALA A 1 74 ? -33.332 -6.412 5.041 1.00 81.75 74 ALA A C 1
ATOM 567 O O . ALA A 1 74 ? -32.737 -5.962 4.065 1.00 81.75 74 ALA A O 1
ATOM 568 N N . ASP A 1 75 ? -34.319 -5.759 5.662 1.00 74.56 75 ASP A N 1
ATOM 569 C CA . ASP A 1 75 ? -34.795 -4.421 5.294 1.00 74.56 75 ASP A CA 1
ATOM 570 C C . ASP A 1 75 ? -33.902 -3.298 5.847 1.00 74.56 75 ASP A C 1
ATOM 572 O O . ASP A 1 75 ? -33.895 -2.184 5.320 1.00 74.56 75 ASP A O 1
ATOM 576 N N . TYR A 1 76 ? -33.124 -3.572 6.900 1.00 62.00 76 TYR A N 1
ATOM 577 C CA . TYR A 1 76 ? -32.064 -2.672 7.335 1.00 62.00 76 TYR A CA 1
ATOM 578 C C . TYR A 1 76 ? -30.988 -2.653 6.247 1.00 62.00 76 TYR A C 1
ATOM 580 O O . TYR A 1 76 ? -30.388 -3.698 5.982 1.00 62.00 76 TYR A O 1
ATOM 588 N N . PRO A 1 77 ? -30.692 -1.494 5.628 1.00 56.19 77 PRO A N 1
ATOM 589 C CA . PRO A 1 77 ? -29.613 -1.415 4.661 1.00 56.19 77 PRO A CA 1
ATOM 590 C C . PRO A 1 77 ? -28.347 -1.893 5.363 1.00 56.19 77 PRO A C 1
ATOM 592 O O . PRO A 1 77 ? -27.950 -1.338 6.395 1.00 56.19 77 PRO A O 1
ATOM 595 N N . ALA A 1 78 ? -27.759 -2.971 4.839 1.00 56.69 78 ALA A N 1
ATOM 596 C CA . ALA A 1 78 ? -26.487 -3.485 5.309 1.00 56.69 78 ALA A CA 1
ATOM 597 C C . ALA A 1 78 ? -25.548 -2.288 5.479 1.00 56.69 78 ALA A C 1
ATOM 599 O O . ALA A 1 78 ? -25.377 -1.516 4.534 1.00 56.69 78 ALA A O 1
ATOM 600 N N . ARG A 1 79 ? -25.022 -2.091 6.701 1.00 52.84 79 ARG A N 1
ATOM 601 C CA . ARG A 1 79 ? -24.045 -1.040 7.034 1.00 52.84 79 ARG A CA 1
ATOM 602 C C . ARG A 1 79 ? -23.125 -0.838 5.836 1.00 52.84 79 ARG A C 1
ATOM 604 O O . ARG A 1 79 ? -22.381 -1.767 5.543 1.00 52.84 79 ARG A O 1
ATOM 611 N N . TYR A 1 80 ? -23.263 0.312 5.162 1.00 48.22 80 TYR A N 1
ATOM 612 C CA . TYR A 1 80 ? -22.620 0.690 3.898 1.00 48.22 80 TYR A CA 1
ATOM 613 C C . TYR A 1 80 ? -21.536 -0.297 3.448 1.00 48.22 80 TYR A C 1
ATOM 615 O O . TYR A 1 80 ? -20.352 -0.136 3.739 1.00 48.22 80 TYR A O 1
ATOM 623 N N . GLY A 1 81 ? -21.964 -1.361 2.769 1.00 54.34 81 GLY A N 1
ATOM 624 C CA . GLY A 1 81 ? -21.046 -2.247 2.078 1.00 54.34 81 GLY A CA 1
ATOM 625 C C . GLY A 1 81 ? -20.495 -1.503 0.870 1.00 54.34 81 GLY A C 1
ATOM 626 O O . GLY A 1 81 ? -21.229 -0.770 0.206 1.00 54.34 81 GLY A O 1
ATOM 627 N N . PHE A 1 82 ? -19.222 -1.723 0.552 1.00 61.69 82 PHE A N 1
ATOM 628 C CA . PHE A 1 82 ? -18.555 -1.172 -0.634 1.00 61.69 82 PHE A CA 1
ATOM 629 C C . PHE A 1 82 ? -19.412 -1.296 -1.918 1.00 61.69 82 PHE A C 1
ATOM 631 O O . PHE A 1 82 ? -19.406 -0.412 -2.772 1.00 61.69 82 PHE A O 1
ATOM 638 N N . GLY A 1 83 ? -20.234 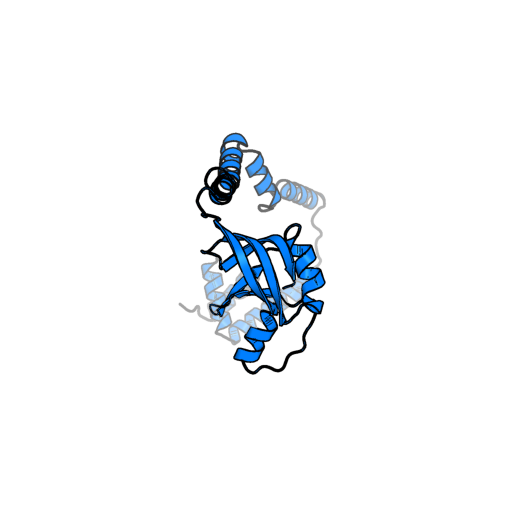-2.350 -2.015 1.00 64.00 83 GLY A N 1
ATOM 639 C CA . GLY A 1 83 ? -21.181 -2.566 -3.113 1.00 64.00 83 GLY A CA 1
ATOM 640 C C . GLY A 1 83 ? -22.318 -1.537 -3.228 1.00 64.00 83 GLY A C 1
ATOM 641 O O . GLY A 1 83 ? -22.662 -1.153 -4.344 1.00 64.00 83 GLY A O 1
ATOM 642 N N . GLU A 1 84 ? -22.875 -1.036 -2.120 1.00 61.41 84 GLU A N 1
ATOM 643 C CA . GLU A 1 84 ? -23.925 0.002 -2.137 1.00 61.41 84 GLU A CA 1
ATOM 644 C C . GLU A 1 84 ? -23.330 1.362 -2.546 1.00 61.41 84 GLU A C 1
ATOM 646 O O . GLU A 1 84 ? -23.954 2.135 -3.275 1.00 61.41 84 GLU A O 1
ATOM 651 N N . GLN A 1 85 ? -22.076 1.608 -2.146 1.00 62.75 85 GLN A N 1
ATOM 652 C CA . GLN A 1 85 ? -21.293 2.793 -2.502 1.00 62.75 85 GLN A CA 1
ATOM 653 C C . GLN A 1 85 ? -20.996 2.833 -4.013 1.00 62.75 85 GLN A C 1
ATOM 655 O O . GLN A 1 85 ? -21.205 3.866 -4.652 1.00 62.75 85 GLN A O 1
ATOM 660 N N . LEU A 1 86 ? -20.626 1.693 -4.618 1.00 65.50 86 LEU A N 1
ATOM 661 C CA . LEU A 1 86 ? -20.501 1.566 -6.079 1.00 65.50 86 LEU A CA 1
ATOM 662 C C . LEU A 1 86 ? -21.842 1.754 -6.797 1.00 65.50 86 LEU A C 1
ATOM 664 O O . LEU A 1 86 ? -21.901 2.390 -7.849 1.00 65.50 86 LEU A O 1
ATOM 668 N N . ARG A 1 87 ? -22.932 1.214 -6.240 1.00 66.75 87 ARG A N 1
ATOM 669 C CA . ARG A 1 87 ? -24.257 1.274 -6.868 1.00 66.75 87 ARG A CA 1
ATOM 670 C C . ARG A 1 87 ? -24.851 2.684 -6.831 1.00 66.75 87 ARG A C 1
ATOM 672 O O . ARG A 1 87 ? -25.506 3.075 -7.793 1.00 66.75 87 ARG A O 1
ATOM 679 N N . GLN A 1 88 ? -24.594 3.468 -5.780 1.00 64.25 88 GLN A N 1
ATOM 680 C CA . GLN A 1 88 ? -24.977 4.884 -5.716 1.00 64.25 88 GLN A CA 1
ATOM 681 C C . GLN A 1 88 ? -24.144 5.764 -6.660 1.00 64.25 88 GLN A C 1
ATOM 683 O O . GLN A 1 88 ? -24.727 6.611 -7.336 1.00 64.25 88 GLN A O 1
ATOM 688 N N . LEU A 1 89 ? -22.838 5.498 -6.802 1.00 58.44 89 LEU A N 1
ATOM 689 C CA . LEU A 1 89 ? -21.981 6.118 -7.828 1.00 58.44 89 LEU A CA 1
ATOM 690 C C . LEU A 1 89 ? -22.494 5.854 -9.253 1.00 58.44 89 LEU A C 1
ATOM 692 O O . LEU A 1 89 ? -22.449 6.739 -10.101 1.00 58.44 89 LEU A O 1
ATOM 696 N N . PHE A 1 90 ? -23.037 4.662 -9.513 1.00 58.44 90 PHE A N 1
ATOM 697 C CA . PHE A 1 90 ? -23.584 4.299 -10.824 1.00 58.44 90 PHE A CA 1
ATOM 698 C C . PHE A 1 90 ? -25.006 4.830 -11.085 1.00 58.44 90 PHE A C 1
ATOM 700 O O . PHE A 1 90 ? -25.412 4.958 -12.239 1.00 58.44 90 PHE A O 1
ATOM 707 N N . ARG A 1 91 ? -25.787 5.127 -10.034 1.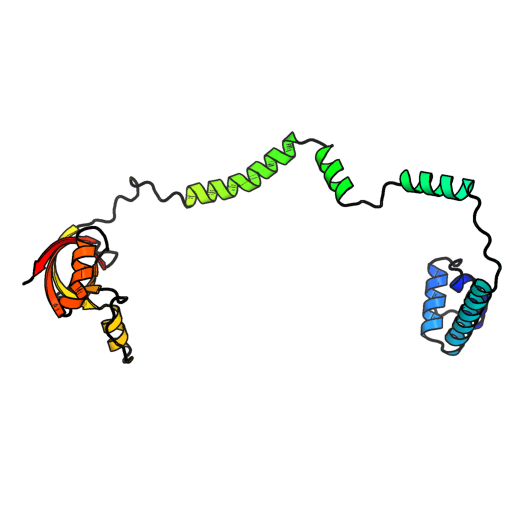00 64.38 91 ARG A N 1
ATOM 708 C CA . ARG A 1 91 ? -27.193 5.567 -10.156 1.00 64.38 91 ARG A CA 1
ATOM 709 C C . ARG A 1 91 ? -27.352 7.087 -10.258 1.00 64.38 91 ARG A C 1
ATOM 711 O O . ARG A 1 91 ? -28.419 7.545 -10.658 1.00 64.38 91 ARG A O 1
ATOM 718 N N . TRP A 1 92 ? -26.312 7.858 -9.932 1.00 53.47 92 TRP A N 1
ATOM 719 C CA . TRP A 1 92 ? -26.295 9.322 -10.013 1.00 53.47 92 TRP A CA 1
ATOM 720 C C . TRP A 1 92 ? -25.327 9.793 -11.115 1.00 53.47 92 TRP A C 1
ATOM 722 O O . TRP A 1 92 ? -24.219 10.234 -10.852 1.00 53.47 92 TRP A O 1
ATOM 732 N N . GLN A 1 93 ? -25.816 9.707 -12.359 1.00 56.34 93 GLN A N 1
ATOM 733 C CA . GLN A 1 93 ? -25.325 10.349 -13.595 1.00 56.34 93 GLN A CA 1
ATOM 734 C C . GLN A 1 93 ? -23.940 9.932 -14.156 1.00 56.34 93 GLN A C 1
ATOM 736 O O . GLN A 1 93 ? -22.908 10.414 -13.696 1.00 56.34 93 GLN A O 1
ATOM 741 N N . PRO A 1 94 ? -23.887 9.171 -15.273 1.00 52.62 94 PRO A N 1
ATOM 742 C CA . PRO A 1 94 ? -22.618 8.774 -15.888 1.00 52.62 94 PRO A CA 1
ATOM 743 C C . PRO A 1 94 ? -21.976 9.852 -16.783 1.00 52.62 94 PRO A C 1
ATOM 745 O O . PRO A 1 94 ? -20.836 9.680 -17.199 1.00 52.62 94 PRO A O 1
ATOM 748 N N . VAL A 1 95 ? -22.644 10.969 -17.102 1.00 55.66 95 VAL A N 1
ATOM 749 C CA . VAL A 1 95 ? -22.172 11.857 -18.187 1.00 55.66 95 VAL A CA 1
ATOM 750 C C . VAL A 1 95 ? -21.073 12.857 -17.771 1.00 55.66 95 VAL A C 1
ATOM 752 O O . VAL A 1 95 ? -20.067 12.914 -18.476 1.00 55.66 95 VAL A O 1
ATOM 755 N N . PRO A 1 96 ? -21.148 13.604 -16.647 1.00 53.88 96 PRO A N 1
ATOM 756 C CA . PRO A 1 96 ? -20.058 14.518 -16.290 1.00 53.88 96 PRO A CA 1
ATOM 757 C C . PRO A 1 96 ? -18.872 13.813 -15.604 1.00 53.88 96 PRO A C 1
ATOM 759 O O . PRO A 1 96 ? -17.745 14.284 -15.723 1.00 53.88 96 PRO A O 1
ATOM 762 N N . ALA A 1 97 ? -19.089 12.675 -14.931 1.00 55.53 97 ALA A N 1
ATOM 763 C CA . ALA A 1 97 ? -18.037 11.955 -14.200 1.00 55.53 97 ALA A CA 1
ATOM 764 C C . ALA A 1 97 ? -17.136 11.089 -15.104 1.00 55.53 97 ALA A C 1
ATOM 766 O O . ALA A 1 97 ? -15.935 10.985 -14.860 1.00 55.53 97 ALA A O 1
ATOM 767 N N . LEU A 1 98 ? -17.676 10.500 -16.181 1.00 56.50 98 LEU A N 1
ATOM 768 C CA . LEU A 1 98 ? -16.846 9.808 -17.178 1.00 56.50 98 LEU A CA 1
ATOM 769 C C . LEU A 1 98 ? -16.031 10.796 -18.016 1.00 56.50 98 LEU A C 1
ATOM 771 O O . LEU A 1 98 ? -14.884 10.505 -18.348 1.00 56.50 98 LEU A O 1
ATOM 775 N N . ALA A 1 99 ? -16.584 11.976 -18.314 1.00 60.81 99 ALA A N 1
ATOM 776 C CA . ALA A 1 99 ? -15.868 13.021 -19.038 1.00 60.81 99 ALA A CA 1
ATOM 777 C C . ALA A 1 99 ? -14.672 13.554 -18.234 1.00 60.81 99 ALA A C 1
ATOM 779 O O . ALA A 1 99 ? -13.583 13.685 -18.787 1.00 60.81 99 ALA A O 1
ATOM 780 N N . THR A 1 100 ? -14.825 13.798 -16.927 1.00 62.25 100 THR A N 1
ATOM 781 C CA . THR A 1 100 ? -13.709 14.257 -16.084 1.00 62.25 100 THR A CA 1
ATOM 782 C C . THR A 1 100 ? -12.632 13.191 -15.913 1.00 62.25 100 THR A C 1
ATOM 784 O O . THR A 1 100 ? -11.452 13.529 -15.963 1.00 62.25 100 THR A O 1
ATOM 787 N N . LEU A 1 101 ? -13.000 11.911 -15.783 1.00 66.44 101 LEU A N 1
ATOM 788 C CA . LEU A 1 101 ? -12.035 10.814 -15.669 1.00 66.44 101 LEU A CA 1
ATOM 789 C C . LEU A 1 101 ? -11.292 10.555 -16.990 1.00 66.44 101 LEU A C 1
ATOM 791 O O . LEU A 1 101 ? -10.079 10.359 -16.982 1.00 66.44 101 LEU A O 1
ATOM 795 N N . ALA A 1 102 ? -11.992 10.616 -18.128 1.00 70.31 102 ALA A N 1
ATOM 796 C CA . ALA A 1 102 ? -11.371 10.535 -19.448 1.00 70.31 102 ALA A CA 1
ATOM 797 C C . ALA A 1 102 ? -10.418 11.711 -19.681 1.00 70.31 102 ALA A C 1
ATOM 799 O O . ALA A 1 102 ? -9.310 11.505 -20.152 1.00 70.31 102 ALA A O 1
ATOM 800 N N . VAL A 1 103 ? -10.795 12.928 -19.288 1.00 75.38 103 VAL A N 1
ATOM 801 C CA . VAL A 1 103 ? -9.919 14.102 -19.369 1.00 75.38 10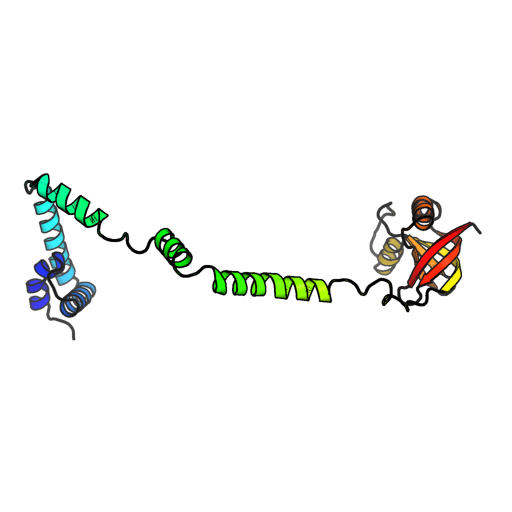3 VAL A CA 1
ATOM 802 C C . VAL A 1 103 ? -8.711 13.955 -18.437 1.00 75.38 103 VAL A C 1
ATOM 804 O O . VAL A 1 103 ? -7.598 14.189 -18.883 1.00 75.38 103 VAL A O 1
ATOM 807 N N . LEU A 1 104 ? -8.874 13.493 -17.193 1.00 76.62 104 LEU A N 1
ATOM 808 C CA . LEU A 1 104 ? -7.765 13.278 -16.248 1.00 76.62 104 LEU A CA 1
ATOM 809 C C . LEU A 1 104 ? -6.820 12.134 -16.631 1.00 76.62 104 LEU A C 1
ATOM 811 O O . LEU A 1 104 ? -5.652 12.191 -16.268 1.00 76.62 104 LEU A O 1
ATOM 815 N N . LEU A 1 105 ? -7.292 11.105 -17.339 1.00 77.81 105 LEU A N 1
ATOM 816 C CA . LEU A 1 105 ? -6.443 10.005 -17.813 1.00 77.81 105 LEU A CA 1
ATOM 817 C C . LEU A 1 105 ? -5.816 10.312 -19.173 1.00 77.81 105 LEU A C 1
ATOM 819 O O . LEU A 1 105 ? -4.640 10.026 -19.395 1.00 77.81 105 LEU A O 1
ATOM 823 N N . LEU A 1 106 ? -6.584 10.915 -20.081 1.00 79.31 106 LEU A N 1
ATOM 824 C CA . LEU A 1 106 ? -6.131 11.194 -21.435 1.00 79.31 106 LEU A CA 1
ATOM 825 C C . LEU A 1 106 ? -5.314 12.479 -21.513 1.00 79.31 106 LEU A C 1
ATOM 827 O O . LEU A 1 106 ? -4.352 12.463 -22.254 1.00 79.31 106 LEU A O 1
ATOM 831 N N . LEU A 1 107 ? -5.590 13.558 -20.766 1.00 80.12 107 LEU A N 1
ATOM 832 C CA . LEU A 1 107 ? -4.758 14.775 -20.832 1.00 80.12 107 LEU A CA 1
ATOM 833 C C . LEU A 1 107 ? -3.298 14.542 -20.447 1.00 80.12 107 LEU A C 1
ATOM 835 O O . LEU A 1 107 ? -2.455 14.961 -21.228 1.00 80.12 107 LEU A O 1
ATOM 839 N N . PRO A 1 108 ? -2.945 13.915 -19.309 1.00 77.69 108 PRO A N 1
ATOM 840 C CA . PRO A 1 108 ? -1.542 13.682 -18.990 1.00 77.69 108 PRO A CA 1
ATOM 841 C C . PRO A 1 108 ? -0.918 12.678 -19.958 1.00 77.69 108 PRO A C 1
ATOM 843 O O . PRO A 1 108 ? 0.214 12.886 -20.370 1.00 77.69 108 PRO A O 1
ATOM 846 N N . GLY A 1 109 ? -1.653 11.651 -20.397 1.00 79.31 109 GLY A N 1
ATOM 847 C CA . GLY A 1 109 ? -1.174 10.718 -21.421 1.00 79.31 109 GLY A CA 1
ATOM 848 C C . GLY A 1 109 ? -0.957 11.382 -22.783 1.00 79.31 109 GLY A C 1
ATOM 849 O O . GLY A 1 109 ? 0.028 11.096 -23.448 1.00 79.31 109 GLY A O 1
ATOM 850 N N . LEU A 1 110 ? -1.830 12.307 -23.178 1.00 81.31 110 LEU A N 1
ATOM 851 C CA . LEU A 1 110 ? -1.770 13.078 -24.417 1.00 81.31 110 LEU A CA 1
ATOM 852 C C . LEU A 1 110 ? -0.693 14.164 -24.326 1.00 81.31 110 LEU A C 1
ATOM 854 O O . LEU A 1 110 ? 0.029 14.375 -25.287 1.00 81.31 110 LEU A O 1
ATOM 858 N N . LEU A 1 111 ? -0.537 14.811 -23.170 1.00 79.31 111 LEU A N 1
ATOM 859 C CA . LEU A 1 111 ? 0.528 15.768 -22.876 1.00 79.31 111 LEU A CA 1
ATOM 860 C C . LEU A 1 111 ? 1.885 15.068 -22.924 1.00 79.31 111 LEU A C 1
ATOM 862 O O . LEU A 1 111 ? 2.773 15.539 -23.619 1.00 79.31 111 LEU A O 1
ATOM 866 N N . VAL A 1 112 ? 2.026 13.921 -22.253 1.00 78.62 112 VAL A N 1
ATOM 867 C CA . VAL A 1 112 ? 3.216 13.065 -22.339 1.00 78.62 112 VAL A CA 1
ATOM 868 C C . VAL A 1 112 ? 3.398 12.558 -23.762 1.00 78.62 112 VAL A C 1
ATOM 870 O O . VAL A 1 112 ? 4.509 12.567 -24.258 1.00 78.62 112 VAL A O 1
ATOM 873 N N . TYR A 1 113 ? 2.336 12.181 -24.470 1.00 82.62 113 TYR A N 1
ATOM 874 C CA . TYR A 1 113 ? 2.432 11.785 -25.870 1.00 82.62 113 TYR A CA 1
ATOM 875 C C . TYR A 1 113 ? 2.890 12.943 -26.754 1.00 82.62 113 TYR A C 1
ATOM 877 O O . TYR A 1 113 ? 3.704 12.710 -27.622 1.00 82.62 113 TYR A O 1
ATOM 885 N N . PHE A 1 114 ? 2.446 14.182 -26.556 1.00 77.62 114 PHE A N 1
ATOM 886 C CA . PHE A 1 114 ? 2.908 15.324 -27.350 1.00 77.62 114 PHE A CA 1
ATOM 887 C C . PHE A 1 114 ? 4.310 15.795 -26.954 1.00 77.62 114 PHE A C 1
ATOM 889 O O . PHE A 1 114 ? 5.039 16.258 -27.824 1.00 77.62 114 PHE A O 1
ATOM 896 N N . THR A 1 115 ? 4.717 15.647 -25.690 1.00 73.94 115 THR A N 1
ATOM 897 C CA . THR A 1 115 ? 6.084 15.970 -25.245 1.00 73.94 115 THR A CA 1
ATOM 898 C C . THR A 1 115 ? 7.085 14.850 -25.543 1.00 73.94 115 THR A C 1
ATOM 900 O O . THR A 1 115 ? 8.259 15.132 -25.760 1.00 73.94 115 THR A O 1
ATOM 903 N N . MET A 1 116 ? 6.640 13.589 -25.584 1.00 69.00 116 MET A N 1
ATOM 904 C CA . MET A 1 116 ? 7.447 12.408 -25.925 1.00 69.00 116 MET A CA 1
ATOM 905 C C . MET A 1 116 ? 7.302 11.955 -27.372 1.00 69.00 116 MET A C 1
ATOM 907 O O . MET A 1 116 ? 8.097 11.124 -27.814 1.00 69.00 116 MET A O 1
ATOM 911 N N . ARG A 1 117 ? 6.323 12.463 -28.133 1.00 61.50 117 ARG A N 1
ATOM 912 C CA . ARG A 1 117 ? 6.316 12.348 -29.592 1.00 61.50 117 ARG A CA 1
ATOM 913 C C . ARG A 1 117 ? 7.567 13.074 -30.017 1.00 61.50 117 ARG A C 1
ATOM 915 O O . ARG A 1 117 ? 7.603 14.300 -30.045 1.00 61.50 117 ARG A O 1
ATOM 922 N N . ALA A 1 118 ? 8.599 12.265 -30.245 1.00 53.38 118 ALA A N 1
ATOM 923 C CA . ALA A 1 118 ? 9.897 12.716 -30.675 1.00 53.38 118 ALA A CA 1
ATOM 924 C C . ALA A 1 118 ? 9.670 13.762 -31.767 1.00 53.38 118 ALA A C 1
ATOM 926 O O . ALA A 1 118 ? 8.796 13.528 -32.620 1.00 53.38 118 ALA A O 1
ATOM 927 N N . PRO A 1 119 ? 10.382 14.904 -31.713 1.00 51.09 119 PRO A N 1
ATOM 928 C CA . PRO A 1 119 ? 10.300 15.907 -32.760 1.00 51.09 119 PRO A CA 1
ATOM 929 C C . PRO A 1 119 ? 10.329 15.159 -34.084 1.00 51.09 119 PRO A C 1
ATOM 931 O O . PRO A 1 119 ? 11.183 14.289 -34.293 1.00 51.09 119 PRO A O 1
ATOM 934 N N . SER A 1 120 ? 9.294 15.375 -34.901 1.00 51.69 120 SER A N 1
ATOM 935 C CA . SER A 1 120 ? 9.144 14.656 -36.164 1.00 51.69 120 SER A CA 1
ATOM 936 C C . SER A 1 120 ? 10.473 14.719 -36.918 1.00 51.69 120 SER A C 1
ATOM 938 O O . SER A 1 120 ? 11.213 15.687 -36.760 1.00 51.69 120 SER A O 1
ATOM 940 N N . ALA A 1 121 ? 10.803 13.721 -37.738 1.00 53.09 121 ALA A N 1
ATOM 941 C CA . ALA A 1 121 ? 12.060 13.701 -38.496 1.00 53.09 121 ALA A CA 1
ATOM 942 C C . ALA A 1 121 ? 12.341 15.005 -39.292 1.00 53.09 121 ALA A C 1
ATOM 944 O O . ALA A 1 121 ? 13.476 15.240 -39.692 1.00 53.09 121 ALA A O 1
ATOM 945 N N . ALA A 1 122 ? 11.332 15.870 -39.469 1.00 53.38 122 ALA A N 1
ATOM 946 C CA . ALA A 1 122 ? 11.441 17.227 -39.994 1.00 53.38 122 ALA A CA 1
ATOM 947 C C . ALA A 1 122 ? 12.114 18.257 -39.046 1.00 53.38 122 ALA A C 1
ATOM 949 O O . ALA A 1 122 ? 12.764 19.171 -39.541 1.00 53.38 122 ALA A O 1
ATOM 950 N N . GLU A 1 123 ? 12.022 18.117 -37.717 1.00 49.69 123 GLU A N 1
ATOM 951 C CA . GLU A 1 123 ? 12.709 18.960 -36.710 1.00 49.69 123 GLU A CA 1
ATOM 952 C C . GLU A 1 123 ? 14.006 18.338 -36.165 1.00 49.69 123 GLU A C 1
ATOM 954 O O . GLU A 1 123 ? 14.840 19.048 -35.611 1.00 49.69 123 GLU A O 1
ATOM 959 N N . ALA A 1 124 ? 14.267 17.050 -36.425 1.00 51.31 124 ALA A N 1
ATOM 960 C CA . ALA A 1 124 ? 15.610 16.461 -36.288 1.00 51.31 124 ALA A CA 1
ATOM 961 C C . ALA A 1 124 ? 16.630 17.039 -37.302 1.00 51.31 124 ALA A C 1
ATOM 963 O O . ALA A 1 124 ? 17.771 16.580 -37.407 1.00 51.31 124 ALA A O 1
ATOM 964 N N . GLY A 1 125 ? 16.232 18.060 -38.063 1.00 51.16 125 GLY A N 1
ATOM 965 C CA . GLY A 1 125 ? 17.092 18.860 -38.913 1.00 51.16 125 GLY A CA 1
ATOM 966 C C . GLY A 1 125 ? 17.926 19.855 -38.111 1.00 51.16 125 GLY A C 1
ATOM 967 O O . GLY A 1 125 ? 17.549 21.018 -38.014 1.00 51.16 125 GLY A O 1
ATOM 968 N N . ARG A 1 126 ? 19.082 19.396 -37.607 1.00 51.22 126 ARG A N 1
ATOM 969 C CA . ARG A 1 126 ? 20.410 20.049 -37.753 1.00 51.22 126 ARG A CA 1
ATOM 970 C C . ARG A 1 126 ? 21.516 19.403 -36.907 1.00 51.22 126 ARG A C 1
ATOM 972 O O . ARG A 1 126 ? 22.444 20.082 -36.491 1.00 51.22 126 ARG A O 1
ATOM 979 N N . PHE A 1 127 ? 21.526 18.083 -36.738 1.00 56.91 127 PHE A N 1
ATOM 980 C CA . PHE A 1 127 ? 22.832 17.445 -36.547 1.00 56.91 127 PHE A CA 1
ATOM 981 C C . PHE A 1 127 ? 23.517 17.457 -37.917 1.00 56.91 127 PHE A C 1
ATOM 983 O O . PHE A 1 127 ? 23.125 16.704 -38.809 1.00 56.91 127 PHE A O 1
ATOM 990 N N . GLN A 1 128 ? 24.458 18.384 -38.129 1.00 66.56 128 GLN A N 1
ATOM 991 C CA . GLN A 1 128 ? 25.268 18.425 -39.349 1.00 66.56 128 GLN A CA 1
ATOM 992 C C . GLN A 1 128 ? 26.151 17.176 -39.380 1.00 66.56 128 GLN A C 1
ATOM 994 O O . GLN A 1 128 ? 27.266 17.161 -38.866 1.00 66.56 128 GLN A O 1
ATOM 999 N N . ALA A 1 129 ? 25.618 16.101 -39.954 1.00 74.06 129 ALA A N 1
ATOM 1000 C CA . ALA A 1 129 ? 26.417 14.963 -40.351 1.00 74.06 129 ALA A CA 1
ATOM 1001 C C . ALA A 1 129 ? 27.326 15.410 -41.499 1.00 74.06 129 ALA A C 1
ATOM 1003 O O . ALA A 1 129 ? 26.842 15.854 -42.542 1.00 74.06 129 ALA A O 1
ATOM 1004 N N . ILE A 1 130 ? 28.632 15.315 -41.289 1.00 84.62 130 ILE A N 1
ATOM 1005 C CA . ILE A 1 130 ? 29.632 15.660 -42.295 1.00 84.62 130 ILE A CA 1
ATOM 1006 C C . ILE A 1 130 ? 30.036 14.353 -42.968 1.00 84.62 130 ILE A C 1
ATOM 1008 O O . ILE A 1 130 ? 30.491 13.428 -42.293 1.00 84.62 130 ILE A O 1
ATOM 1012 N N . ASP A 1 131 ? 29.844 14.256 -44.283 1.00 89.19 131 ASP A N 1
ATOM 1013 C CA . ASP A 1 131 ? 30.413 13.150 -45.053 1.00 89.19 131 ASP A CA 1
ATOM 1014 C C . ASP A 1 131 ? 31.944 13.271 -44.970 1.00 89.19 131 ASP A C 1
ATOM 1016 O O . ASP A 1 131 ? 32.523 14.290 -45.349 1.00 89.19 131 ASP A O 1
ATOM 1020 N N . ALA A 1 132 ? 32.591 12.255 -44.406 1.00 87.31 132 ALA A N 1
ATOM 1021 C CA . ALA A 1 132 ? 34.015 12.266 -44.112 1.00 87.31 132 ALA A CA 1
ATOM 1022 C C . ALA A 1 132 ? 34.635 10.892 -44.371 1.00 87.31 132 ALA A C 1
ATOM 1024 O O . ALA A 1 132 ? 33.992 9.850 -44.228 1.00 87.31 132 ALA A O 1
ATOM 1025 N N . SER A 1 133 ? 35.913 10.916 -44.739 1.00 91.25 133 SER A N 1
ATOM 1026 C CA . SER A 1 133 ? 36.762 9.728 -44.802 1.00 91.25 133 SER A CA 1
ATOM 1027 C C . SER A 1 133 ? 37.738 9.823 -43.643 1.00 91.25 133 SER A C 1
ATOM 1029 O O . SER A 1 133 ? 38.513 10.774 -43.567 1.00 91.25 133 SER A O 1
ATOM 1031 N N . LEU A 1 134 ? 37.625 8.898 -42.699 1.00 90.62 134 LEU A N 1
ATOM 1032 C CA . LEU A 1 134 ? 38.353 8.925 -41.442 1.00 90.62 134 LEU A CA 1
ATOM 1033 C C . LEU A 1 134 ? 39.311 7.751 -41.410 1.00 90.62 134 LEU A C 1
ATOM 1035 O O . LEU A 1 134 ? 38.898 6.598 -41.490 1.00 90.62 134 LEU A O 1
ATOM 1039 N N . GLU A 1 135 ? 40.588 8.058 -41.267 1.00 93.00 135 GLU A N 1
ATOM 1040 C CA . GLU A 1 135 ? 41.604 7.059 -41.005 1.00 93.00 135 GLU A CA 1
ATOM 1041 C C . GLU A 1 135 ? 41.797 6.909 -39.495 1.00 93.00 135 GLU A C 1
ATOM 1043 O O . GLU A 1 135 ? 41.937 7.896 -38.763 1.00 93.00 135 GLU A O 1
ATOM 1048 N N . GLY A 1 136 ? 41.814 5.669 -39.019 1.00 91.62 136 GLY A N 1
ATOM 1049 C CA . GLY A 1 136 ? 42.060 5.400 -37.614 1.00 91.62 136 GLY A CA 1
ATOM 1050 C C . GLY A 1 136 ? 42.310 3.936 -37.314 1.00 91.62 136 GLY A C 1
ATOM 1051 O O . GLY A 1 136 ? 42.207 3.065 -38.171 1.00 91.62 136 GLY A O 1
ATOM 1052 N N . GLU A 1 137 ? 42.658 3.678 -36.066 1.00 93.44 137 GLU A N 1
ATOM 1053 C CA . GLU A 1 137 ? 42.891 2.342 -35.541 1.00 93.44 137 GLU A CA 1
ATOM 1054 C C . GLU A 1 137 ? 41.615 1.803 -34.893 1.00 93.44 137 GLU A C 1
ATOM 1056 O O . GLU A 1 137 ? 40.980 2.502 -34.097 1.00 93.44 137 GLU A O 1
ATOM 1061 N N . ILE A 1 138 ? 41.238 0.561 -35.200 1.00 92.12 138 ILE A N 1
ATOM 1062 C CA . ILE A 1 138 ? 40.130 -0.099 -34.506 1.00 92.12 138 ILE A CA 1
ATOM 1063 C C . ILE A 1 138 ? 40.583 -0.448 -33.094 1.00 92.12 138 ILE A C 1
ATOM 1065 O O . ILE A 1 138 ? 41.482 -1.264 -32.886 1.00 92.12 138 ILE A O 1
ATOM 1069 N N . ILE A 1 139 ? 39.919 0.136 -32.107 1.00 91.88 139 ILE A N 1
ATOM 1070 C CA . ILE A 1 139 ? 40.195 -0.107 -30.696 1.00 91.88 139 ILE A CA 1
ATOM 1071 C C . ILE A 1 139 ? 38.971 -0.680 -29.999 1.00 91.88 139 ILE A C 1
ATOM 1073 O O . ILE A 1 139 ? 37.830 -0.415 -30.369 1.00 91.88 139 ILE A O 1
ATOM 1077 N N . CYS A 1 140 ? 39.222 -1.445 -28.947 1.00 91.06 140 CYS A N 1
ATOM 1078 C CA . CYS A 1 140 ? 38.204 -1.822 -27.988 1.00 91.06 140 CYS A CA 1
ATOM 1079 C C . CYS A 1 140 ? 38.098 -0.695 -26.954 1.00 91.06 140 CYS A C 1
ATOM 1081 O O . CYS A 1 140 ? 39.035 -0.474 -26.189 1.00 91.06 140 CYS A O 1
ATOM 1083 N N . ILE A 1 141 ? 36.971 0.017 -26.927 1.00 89.94 141 ILE A N 1
ATOM 1084 C CA . ILE A 1 141 ? 36.750 1.157 -26.028 1.00 89.94 141 ILE A CA 1
ATOM 1085 C C . ILE A 1 141 ? 36.795 0.691 -24.573 1.00 89.94 141 ILE A C 1
ATOM 1087 O O . ILE A 1 141 ? 37.438 1.334 -23.749 1.00 89.94 141 ILE A O 1
ATOM 1091 N N . ASP A 1 142 ? 36.169 -0.447 -24.264 1.00 88.56 142 ASP A N 1
ATOM 1092 C CA . ASP A 1 142 ? 36.094 -0.935 -22.886 1.00 88.56 142 ASP A CA 1
ATOM 1093 C C . ASP A 1 142 ? 37.479 -1.358 -22.352 1.00 88.56 142 ASP A C 1
ATOM 1095 O O . ASP A 1 142 ? 37.847 -0.950 -21.256 1.00 88.56 142 ASP A O 1
ATOM 1099 N N . CYS A 1 143 ? 38.311 -2.050 -23.145 1.00 87.38 143 CYS A N 1
ATOM 1100 C CA . CYS A 1 143 ? 39.714 -2.330 -22.799 1.00 87.38 143 CYS A CA 1
ATOM 1101 C C . CYS A 1 143 ? 40.536 -1.058 -22.565 1.00 87.38 143 CYS A C 1
ATOM 1103 O O . CYS A 1 143 ? 41.248 -0.975 -21.573 1.00 87.38 143 CYS A O 1
ATOM 1105 N N . VAL A 1 144 ? 40.415 -0.053 -23.441 1.00 88.38 144 VAL A N 1
ATOM 1106 C CA . VAL A 1 144 ? 41.148 1.216 -23.281 1.00 88.38 144 VAL A CA 1
ATOM 1107 C C . VAL A 1 144 ? 40.749 1.917 -21.979 1.00 88.38 144 VAL A C 1
ATOM 1109 O O . VAL A 1 144 ? 41.615 2.383 -21.246 1.00 88.38 144 VAL A O 1
ATOM 1112 N N . MET A 1 145 ? 39.455 1.940 -21.651 1.00 89.00 145 MET A N 1
ATOM 1113 C CA . MET A 1 145 ? 38.968 2.509 -20.389 1.00 89.00 145 MET A CA 1
ATOM 1114 C C . MET A 1 145 ? 39.460 1.719 -19.167 1.00 89.00 145 MET A C 1
ATOM 1116 O O . MET A 1 145 ? 39.809 2.307 -18.146 1.00 89.00 145 MET A O 1
ATOM 1120 N N . LEU A 1 146 ? 39.498 0.386 -19.248 1.00 88.94 146 LEU A N 1
ATOM 1121 C CA . LEU A 1 146 ? 39.971 -0.465 -18.152 1.00 88.94 146 LEU A CA 1
ATOM 1122 C C . LEU A 1 146 ? 41.491 -0.366 -17.953 1.00 88.94 146 LEU A C 1
ATOM 1124 O O . LEU A 1 146 ? 41.939 -0.364 -16.806 1.00 88.94 146 LEU A O 1
ATOM 1128 N N . ASP A 1 147 ? 42.265 -0.216 -19.032 1.00 87.31 147 ASP A N 1
ATOM 1129 C CA . ASP A 1 147 ? 43.704 0.077 -18.987 1.00 87.31 147 ASP A CA 1
ATOM 1130 C C . ASP A 1 147 ? 43.981 1.417 -18.285 1.00 87.31 147 ASP A C 1
ATOM 1132 O O . ASP A 1 147 ? 44.853 1.488 -17.417 1.00 87.31 147 ASP A O 1
ATOM 1136 N N . GLU A 1 148 ? 43.215 2.472 -18.595 1.00 87.94 148 GLU A N 1
ATOM 1137 C CA . GLU A 1 148 ? 43.336 3.780 -17.924 1.00 87.94 148 GLU A CA 1
ATOM 1138 C C . GLU A 1 148 ? 43.049 3.695 -16.418 1.00 87.94 148 GLU A C 1
ATOM 1140 O O . GLU A 1 148 ? 43.700 4.367 -15.616 1.00 87.94 148 GLU A O 1
ATOM 1145 N N . LEU A 1 149 ? 42.113 2.829 -16.023 1.00 90.25 149 LEU A N 1
ATOM 1146 C CA . LEU A 1 149 ? 41.784 2.559 -14.622 1.00 90.25 149 LEU A CA 1
ATOM 1147 C C . LEU A 1 149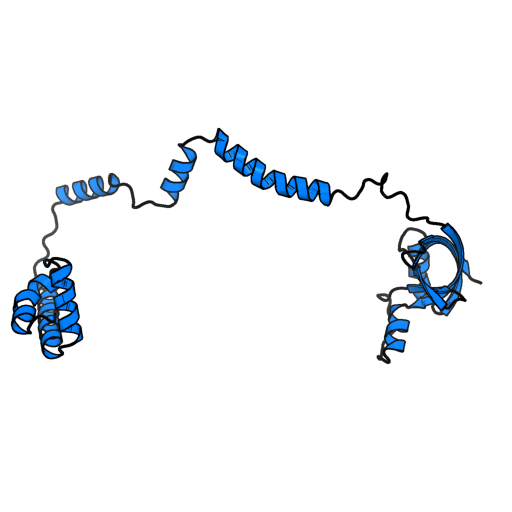 ? 42.732 1.550 -13.951 1.00 90.25 149 LEU A C 1
ATOM 1149 O O . LEU A 1 149 ? 42.555 1.256 -12.769 1.00 90.25 149 LEU A O 1
ATOM 1153 N N . GLN A 1 150 ? 43.728 1.026 -14.676 1.00 90.56 150 GLN A N 1
ATOM 1154 C CA . GLN A 1 150 ? 44.664 -0.008 -14.214 1.00 90.56 150 GLN A CA 1
ATOM 1155 C C . GLN A 1 150 ? 43.959 -1.273 -13.689 1.00 90.56 150 GLN A C 1
ATOM 1157 O O . GLN A 1 150 ? 44.421 -1.922 -12.746 1.00 90.56 150 GLN A O 1
ATOM 1162 N N . LEU A 1 151 ? 42.825 -1.633 -14.295 1.00 86.31 151 LEU A N 1
ATOM 1163 C CA . LEU A 1 151 ? 42.041 -2.811 -13.932 1.00 86.31 151 LEU A CA 1
ATOM 1164 C C . LEU A 1 151 ? 42.378 -3.992 -14.846 1.00 86.31 151 LEU A C 1
ATOM 1166 O O . LEU A 1 151 ? 42.379 -3.882 -16.074 1.00 86.31 151 LEU A O 1
ATOM 1170 N N . ALA A 1 152 ? 42.619 -5.155 -14.235 1.00 84.88 152 ALA A N 1
ATOM 1171 C CA . ALA A 1 152 ? 42.821 -6.399 -14.967 1.00 84.88 152 ALA A CA 1
ATOM 1172 C C . ALA A 1 152 ? 41.552 -6.767 -15.746 1.00 84.88 152 ALA A C 1
ATOM 1174 O O . ALA A 1 152 ? 40.458 -6.809 -15.179 1.00 84.88 152 ALA A O 1
ATOM 1175 N N . HIS A 1 153 ? 41.702 -7.060 -17.036 1.00 81.81 153 HIS A N 1
ATOM 1176 C CA . HIS A 1 153 ? 40.582 -7.386 -17.907 1.00 81.81 153 HIS A CA 1
ATOM 1177 C C . HIS A 1 153 ? 40.989 -8.368 -19.012 1.00 81.81 153 HIS A C 1
ATOM 1179 O O . HIS A 1 153 ? 42.162 -8.489 -19.363 1.00 81.81 153 HIS A O 1
ATOM 1185 N N . GLY A 1 154 ? 40.003 -9.094 -19.539 1.00 78.56 154 GLY A N 1
ATOM 1186 C CA . GLY A 1 154 ? 40.138 -9.928 -20.733 1.00 78.56 154 GLY A CA 1
ATOM 1187 C C . GLY A 1 154 ? 39.445 -9.263 -21.918 1.00 78.56 154 GLY A C 1
ATOM 1188 O O . GLY A 1 154 ? 38.533 -8.468 -21.725 1.00 78.56 154 GLY A O 1
ATOM 1189 N N . HIS A 1 155 ? 39.874 -9.570 -23.139 1.00 75.19 155 HIS A N 1
ATOM 1190 C CA . HIS A 1 155 ? 39.201 -9.087 -24.342 1.00 75.19 155 HIS A CA 1
ATOM 1191 C C . HIS A 1 155 ? 38.080 -10.064 -24.725 1.00 75.19 155 HIS A C 1
ATOM 1193 O O . HIS A 1 155 ? 38.364 -11.234 -24.996 1.00 75.19 155 HIS A O 1
ATOM 1199 N N . ASP A 1 156 ? 36.827 -9.605 -24.761 1.00 76.25 156 ASP A N 1
ATOM 1200 C CA . ASP A 1 156 ? 35.670 -10.427 -25.131 1.00 76.25 156 ASP A CA 1
ATOM 1201 C C . ASP A 1 156 ? 34.819 -9.800 -26.253 1.00 76.25 156 ASP A C 1
ATOM 1203 O O . ASP A 1 156 ? 35.020 -8.657 -26.659 1.00 76.25 156 ASP A O 1
ATOM 1207 N N . ALA A 1 157 ? 33.883 -10.583 -26.799 1.00 68.88 157 ALA A N 1
ATOM 1208 C CA . ALA A 1 157 ? 33.006 -10.158 -27.893 1.00 68.88 157 ALA A CA 1
ATOM 1209 C C . ALA A 1 157 ? 31.857 -9.226 -27.450 1.00 68.88 157 ALA A C 1
ATOM 1211 O O . ALA A 1 157 ? 31.119 -8.731 -28.299 1.00 68.88 157 ALA A O 1
ATOM 1212 N N . SER A 1 158 ? 31.669 -9.020 -26.142 1.00 77.25 158 SER A N 1
ATOM 1213 C CA . SER A 1 158 ? 30.678 -8.091 -25.587 1.00 77.25 158 SER A CA 1
ATOM 1214 C C . SER A 1 158 ? 31.205 -6.657 -25.506 1.00 77.25 158 SER A C 1
ATOM 1216 O O . SER A 1 158 ? 30.420 -5.716 -25.367 1.00 77.25 158 SER A O 1
ATOM 1218 N N . HIS A 1 159 ? 32.520 -6.487 -25.638 1.00 84.12 159 HIS A N 1
ATOM 1219 C CA . HIS A 1 159 ? 33.149 -5.183 -25.650 1.00 84.12 159 HIS A CA 1
ATOM 1220 C C . HIS A 1 159 ? 32.797 -4.365 -26.899 1.00 84.12 159 HIS A C 1
ATOM 1222 O O . HIS A 1 159 ? 32.627 -4.866 -28.013 1.00 84.12 159 HIS A O 1
ATOM 1228 N N . ARG A 1 160 ? 32.723 -3.052 -26.705 1.00 86.19 160 ARG A N 1
ATOM 1229 C CA . ARG A 1 160 ? 32.398 -2.061 -27.726 1.00 86.19 160 ARG A CA 1
ATOM 1230 C C . ARG A 1 160 ? 33.657 -1.628 -28.453 1.00 86.19 160 ARG A C 1
ATOM 1232 O O . ARG A 1 160 ? 34.639 -1.218 -27.831 1.00 86.19 160 ARG A O 1
ATOM 1239 N N . PHE A 1 161 ? 33.592 -1.632 -29.778 1.00 89.00 161 PHE A N 1
ATOM 1240 C CA . PHE A 1 161 ? 34.683 -1.160 -30.618 1.00 89.00 161 PHE A CA 1
ATOM 1241 C C . PHE A 1 161 ? 34.436 0.264 -31.117 1.00 89.00 161 PHE A C 1
ATOM 1243 O O . PHE A 1 161 ? 33.304 0.710 -31.324 1.00 89.00 161 PHE A O 1
ATOM 1250 N N . GLY A 1 162 ? 35.531 0.984 -31.307 1.00 91.50 162 GLY A N 1
ATOM 1251 C CA . GLY A 1 162 ? 35.553 2.336 -31.835 1.00 91.50 162 GLY A CA 1
ATOM 1252 C C . GLY A 1 162 ? 36.749 2.548 -32.747 1.00 91.50 162 GLY A C 1
ATOM 1253 O O . GLY A 1 162 ? 37.631 1.700 -32.862 1.00 91.50 162 GLY A O 1
ATOM 1254 N N . LEU A 1 163 ? 36.771 3.704 -33.393 1.00 92.94 163 LEU A N 1
ATOM 1255 C CA . LEU A 1 163 ? 37.857 4.148 -34.249 1.00 92.94 163 LEU A CA 1
ATOM 1256 C C . LEU A 1 163 ? 38.661 5.222 -33.515 1.00 92.94 163 LEU A C 1
ATOM 1258 O O . LEU A 1 163 ? 38.129 6.289 -33.203 1.00 92.94 163 LEU A O 1
ATOM 1262 N N . ARG A 1 164 ? 39.941 4.966 -33.251 1.00 93.94 164 ARG A N 1
ATOM 1263 C CA . ARG A 1 164 ? 40.870 5.967 -32.724 1.00 93.94 164 ARG A CA 1
ATOM 1264 C C . ARG A 1 164 ? 41.549 6.687 -33.881 1.00 93.94 164 ARG A C 1
ATOM 1266 O O . ARG A 1 164 ? 42.343 6.100 -34.608 1.00 93.94 164 ARG A O 1
ATOM 1273 N N . THR A 1 165 ? 41.223 7.961 -34.051 1.00 91.50 165 THR A N 1
ATOM 1274 C CA . THR A 1 165 ? 41.831 8.828 -35.073 1.00 91.50 165 THR A CA 1
ATOM 1275 C C . THR A 1 165 ? 43.281 9.177 -34.719 1.00 91.50 165 THR A C 1
ATOM 1277 O O . THR A 1 165 ? 43.683 9.080 -33.558 1.00 91.50 165 THR A O 1
ATOM 1280 N N . ALA A 1 166 ? 44.060 9.647 -35.699 1.00 87.88 166 ALA A N 1
ATOM 1281 C CA . ALA A 1 166 ? 45.435 10.117 -35.481 1.00 87.88 166 ALA A CA 1
ATOM 1282 C C . ALA A 1 166 ? 45.535 11.276 -34.466 1.00 87.88 166 ALA A C 1
ATOM 1284 O O . ALA A 1 166 ? 46.549 11.435 -33.796 1.00 87.88 166 ALA A O 1
ATOM 1285 N N . GLU A 1 167 ? 44.461 12.055 -34.314 1.00 86.88 167 GLU A N 1
ATOM 1286 C CA . GLU A 1 167 ? 44.347 13.139 -33.331 1.00 86.88 167 GLU A CA 1
ATOM 1287 C C . GLU A 1 167 ? 44.053 12.631 -31.905 1.00 86.88 167 GLU A C 1
ATOM 1289 O O . GLU A 1 167 ? 43.818 13.424 -30.997 1.00 86.88 167 GLU A O 1
ATOM 1294 N N . GLY A 1 168 ? 43.996 11.312 -31.698 1.00 86.44 168 GLY A N 1
ATOM 1295 C CA . GLY A 1 168 ? 43.692 10.692 -30.407 1.00 86.44 168 GLY A CA 1
ATOM 1296 C C . GLY A 1 168 ? 42.201 10.658 -30.057 1.00 86.44 168 GLY A C 1
ATOM 1297 O O . GLY A 1 168 ? 41.832 10.097 -29.028 1.00 86.44 168 GLY A O 1
ATOM 1298 N N . ARG A 1 169 ? 41.316 11.202 -30.906 1.00 89.62 169 ARG A N 1
ATOM 1299 C CA . ARG A 1 169 ? 39.862 11.141 -30.685 1.00 89.62 169 ARG A CA 1
ATOM 1300 C C . ARG A 1 169 ? 39.342 9.726 -30.913 1.00 89.62 169 ARG A C 1
ATOM 1302 O O . ARG A 1 169 ? 39.627 9.134 -31.956 1.00 89.62 169 ARG A O 1
ATOM 1309 N N . ILE A 1 170 ? 38.546 9.229 -29.968 1.00 91.94 170 ILE A N 1
ATOM 1310 C CA . ILE A 1 170 ? 37.849 7.943 -30.058 1.00 91.94 170 ILE A CA 1
ATOM 1311 C C . ILE A 1 170 ? 36.435 8.190 -30.579 1.00 91.94 170 ILE A C 1
ATOM 1313 O O . ILE A 1 170 ? 35.645 8.898 -29.955 1.00 91.94 170 ILE A O 1
ATOM 1317 N N . LEU A 1 171 ? 36.124 7.597 -31.726 1.00 92.31 171 LEU A N 1
ATOM 1318 C CA . LEU A 1 171 ? 34.812 7.659 -32.351 1.00 92.31 171 LEU A CA 1
ATOM 1319 C C . LEU A 1 171 ? 34.092 6.327 -32.177 1.00 92.31 171 LEU A C 1
ATOM 1321 O O . LEU A 1 171 ? 34.619 5.273 -32.525 1.00 92.31 171 LEU A O 1
ATOM 1325 N N . THR A 1 172 ? 32.865 6.369 -31.671 1.00 91.19 172 THR A N 1
ATOM 1326 C CA . THR A 1 172 ? 32.018 5.177 -31.578 1.00 91.19 172 THR A CA 1
ATOM 1327 C C . THR A 1 172 ? 31.471 4.835 -32.959 1.00 91.19 172 THR A C 1
ATOM 1329 O O . THR A 1 172 ? 30.898 5.692 -33.640 1.00 91.19 172 THR A O 1
ATOM 1332 N N . ILE A 1 173 ? 31.627 3.583 -33.378 1.00 89.50 173 ILE A N 1
ATOM 1333 C CA . ILE A 1 173 ? 31.072 3.106 -34.645 1.00 89.50 173 ILE A CA 1
ATOM 1334 C C . ILE A 1 173 ? 29.598 2.761 -34.427 1.00 89.50 173 ILE A C 1
ATOM 1336 O O . ILE A 1 173 ? 29.248 1.984 -33.541 1.00 89.50 173 ILE A O 1
ATOM 1340 N N . VAL A 1 174 ? 28.712 3.374 -35.213 1.00 87.00 174 VAL A N 1
ATOM 1341 C CA . VAL A 1 174 ? 27.271 3.121 -35.110 1.00 87.00 174 VAL A CA 1
ATOM 1342 C C . VAL A 1 174 ? 26.947 1.763 -35.738 1.00 87.00 174 VAL A C 1
ATOM 1344 O O . VAL A 1 174 ? 27.243 1.526 -36.908 1.00 87.00 174 VAL A O 1
ATOM 1347 N N . ALA A 1 175 ? 26.310 0.891 -34.957 1.00 78.25 175 ALA A N 1
ATOM 1348 C CA . ALA A 1 175 ? 25.928 -0.478 -35.306 1.00 78.25 175 ALA A CA 1
ATOM 1349 C C . ALA A 1 175 ? 24.736 -0.537 -36.290 1.00 78.25 175 ALA A C 1
ATOM 1351 O O . ALA A 1 175 ? 23.639 -0.988 -35.954 1.00 78.25 175 ALA A O 1
ATOM 1352 N N . PHE A 1 176 ? 24.928 -0.026 -37.508 1.00 80.00 176 PHE A N 1
ATOM 1353 C CA . PHE A 1 176 ? 23.929 -0.037 -38.579 1.00 80.00 176 PHE A CA 1
ATOM 1354 C C . PHE A 1 176 ? 24.584 -0.421 -39.912 1.00 80.00 176 PHE A C 1
ATOM 1356 O O . PHE A 1 176 ? 25.655 0.093 -40.232 1.00 80.00 176 PHE A O 1
ATOM 1363 N N . GLU A 1 177 ? 23.956 -1.321 -40.678 1.00 81.50 177 GLU A N 1
ATOM 1364 C CA . GLU A 1 177 ? 24.454 -1.820 -41.976 1.00 81.50 177 GLU A CA 1
ATOM 1365 C C . GLU A 1 177 ? 25.941 -2.235 -41.930 1.00 81.50 177 GLU A C 1
ATOM 1367 O O . GLU A 1 177 ? 26.309 -3.148 -41.187 1.00 81.50 177 GLU A O 1
ATOM 1372 N N . LYS A 1 178 ? 26.806 -1.539 -42.680 1.00 85.31 178 LYS A N 1
ATOM 1373 C CA . LYS A 1 178 ? 28.250 -1.788 -42.792 1.00 85.31 178 LYS A CA 1
ATOM 1374 C C . LYS A 1 178 ? 29.005 -1.581 -41.481 1.00 85.31 178 LYS A C 1
ATOM 1376 O O . LYS A 1 178 ? 30.052 -2.189 -41.281 1.00 85.31 178 LYS A O 1
ATOM 1381 N N . GLY A 1 179 ? 28.444 -0.807 -40.551 1.00 81.44 179 GLY A N 1
ATOM 1382 C CA . GLY A 1 179 ? 28.956 -0.717 -39.187 1.00 81.44 179 GLY A CA 1
ATOM 1383 C C . GLY A 1 179 ? 28.920 -2.065 -38.465 1.00 81.44 179 GLY A C 1
ATOM 1384 O O . GLY A 1 179 ? 29.889 -2.413 -37.8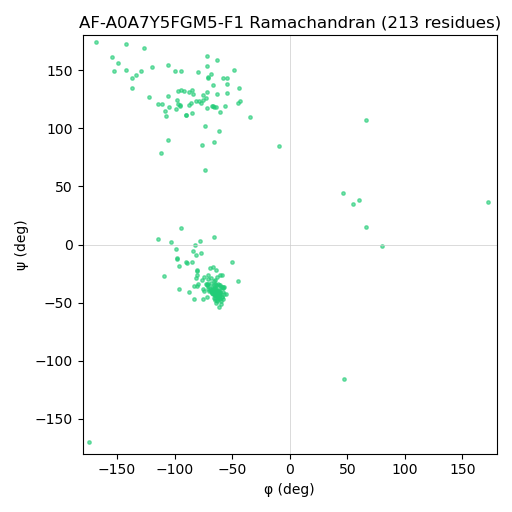04 1.00 81.44 179 GLY A O 1
ATOM 1385 N N . ASN A 1 180 ? 27.866 -2.872 -38.644 1.00 83.88 180 ASN A N 1
ATOM 1386 C CA . ASN A 1 180 ? 27.789 -4.200 -38.019 1.00 83.88 180 ASN A CA 1
ATOM 1387 C C . ASN A 1 180 ? 28.798 -5.183 -38.615 1.00 83.88 180 ASN A C 1
ATOM 1389 O O . ASN A 1 180 ? 29.390 -5.959 -37.870 1.00 83.88 180 ASN A O 1
ATOM 1393 N N . GLU A 1 181 ? 29.027 -5.129 -39.928 1.00 85.50 181 GLU A N 1
ATOM 1394 C CA . GLU A 1 181 ? 30.061 -5.939 -40.585 1.00 85.50 181 GLU A CA 1
ATOM 1395 C C . GLU A 1 181 ? 31.453 -5.598 -40.037 1.00 85.50 181 GLU A C 1
ATOM 1397 O O . GLU A 1 181 ? 32.203 -6.495 -39.650 1.00 85.50 181 GLU A O 1
ATOM 1402 N N . LEU A 1 182 ? 31.757 -4.300 -39.912 1.00 83.19 182 LEU A N 1
ATOM 1403 C CA . LEU A 1 182 ? 33.004 -3.832 -39.313 1.00 83.19 182 LEU A CA 1
ATOM 1404 C C . LEU A 1 182 ? 33.137 -4.293 -37.854 1.00 83.19 182 LEU A C 1
ATOM 1406 O O . LEU A 1 182 ? 34.207 -4.740 -37.463 1.00 83.19 182 LEU A O 1
ATOM 1410 N N . MET A 1 183 ? 32.065 -4.241 -37.054 1.00 82.38 183 MET A N 1
ATOM 1411 C CA . MET A 1 183 ? 32.073 -4.693 -35.652 1.00 82.38 183 MET A CA 1
ATOM 1412 C C . MET A 1 183 ? 32.270 -6.203 -35.503 1.00 82.38 183 MET A C 1
ATOM 1414 O O . MET A 1 183 ? 33.000 -6.636 -34.616 1.00 82.38 183 MET A O 1
ATOM 1418 N N . GLN A 1 184 ? 31.680 -7.012 -36.383 1.00 82.62 184 GLN A N 1
ATOM 1419 C CA . GLN A 1 184 ? 31.889 -8.464 -36.375 1.00 82.62 184 GLN A CA 1
ATOM 1420 C C . GLN A 1 184 ? 33.339 -8.836 -36.714 1.00 82.62 184 GLN A C 1
ATOM 1422 O O . GLN A 1 184 ? 33.862 -9.823 -36.199 1.00 82.62 184 GLN A O 1
ATOM 1427 N N . GLN A 1 185 ? 34.002 -8.030 -37.547 1.00 81.69 185 GLN A N 1
ATOM 1428 C CA . GLN A 1 185 ? 35.410 -8.202 -37.913 1.00 81.69 185 GLN A CA 1
ATOM 1429 C C . GLN A 1 185 ? 36.369 -7.476 -36.952 1.00 81.69 185 GLN A C 1
ATOM 1431 O O . GLN A 1 185 ? 37.552 -7.806 -36.901 1.00 81.69 185 GLN A O 1
ATOM 1436 N N . ALA A 1 186 ? 35.872 -6.546 -36.130 1.00 75.00 186 ALA A N 1
ATOM 1437 C CA . ALA A 1 186 ? 36.675 -5.698 -35.248 1.00 75.00 186 ALA A CA 1
ATOM 1438 C C . ALA A 1 186 ? 37.448 -6.476 -34.176 1.00 75.00 186 ALA A C 1
ATOM 1440 O O . ALA A 1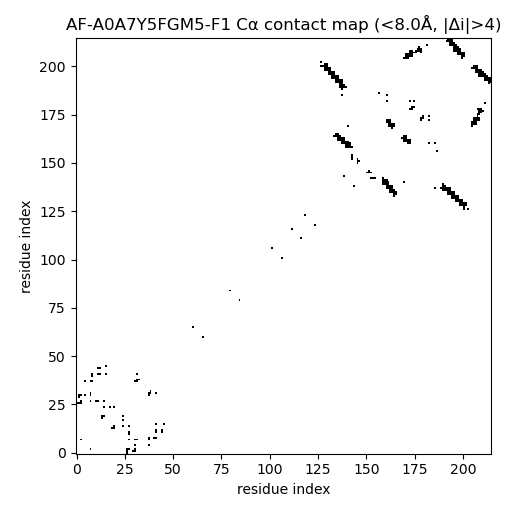 186 ? 38.527 -6.044 -33.783 1.00 75.00 186 ALA A O 1
ATOM 1441 N N . ALA A 1 187 ? 36.954 -7.640 -33.743 1.00 71.44 187 ALA A N 1
ATOM 1442 C CA . ALA A 1 187 ? 37.705 -8.513 -32.841 1.00 71.44 187 ALA A CA 1
ATOM 1443 C C . ALA A 1 187 ? 38.984 -9.068 -33.499 1.00 71.44 187 ALA A C 1
ATOM 1445 O O . ALA A 1 187 ? 40.002 -9.226 -32.832 1.00 71.44 187 ALA A O 1
ATOM 1446 N N . VAL A 1 188 ? 38.946 -9.326 -34.811 1.00 78.00 188 VAL A N 1
ATOM 1447 C CA . VAL A 1 188 ? 40.106 -9.772 -35.604 1.00 78.00 188 VAL A CA 1
ATOM 1448 C C . VAL A 1 188 ? 40.995 -8.584 -35.964 1.00 78.00 188 VAL A C 1
ATOM 1450 O O . VAL A 1 188 ? 42.216 -8.701 -36.001 1.00 78.00 188 VAL A O 1
ATOM 1453 N N . TRP A 1 189 ? 40.383 -7.430 -36.216 1.00 77.50 189 TRP A N 1
ATOM 1454 C CA . TRP A 1 189 ? 41.066 -6.213 -36.652 1.00 77.50 189 TRP A CA 1
ATOM 1455 C C . TRP A 1 189 ? 41.424 -5.276 -35.502 1.00 77.50 189 TRP A C 1
ATOM 1457 O O . TRP A 1 189 ? 41.789 -4.123 -35.725 1.00 77.50 189 TRP A O 1
ATOM 1467 N N . HIS A 1 190 ? 41.360 -5.759 -34.263 1.00 79.69 190 HIS A N 1
ATOM 1468 C CA . HIS A 1 190 ? 41.787 -4.991 -33.107 1.00 79.69 190 HIS A CA 1
ATOM 1469 C C . HIS A 1 190 ? 43.236 -4.524 -33.316 1.00 79.69 190 HIS A C 1
ATOM 1471 O O . HIS A 1 190 ? 44.102 -5.310 -33.708 1.00 79.69 190 HIS A O 1
ATOM 1477 N N . LYS A 1 191 ? 43.482 -3.229 -33.106 1.00 83.38 191 LYS A N 1
ATOM 1478 C CA . LYS A 1 191 ? 44.757 -2.534 -33.346 1.00 83.38 191 LYS A CA 1
ATOM 1479 C C . LYS A 1 191 ? 45.209 -2.432 -34.811 1.00 83.38 191 LYS A C 1
ATOM 1481 O O . LYS A 1 191 ? 46.361 -2.093 -35.072 1.00 83.38 191 LYS A O 1
ATOM 1486 N N . HIS A 1 192 ? 44.326 -2.686 -35.778 1.00 88.00 192 HIS A N 1
ATOM 1487 C CA . HIS A 1 192 ? 44.611 -2.465 -37.200 1.00 88.00 192 HIS A CA 1
ATOM 1488 C C . HIS A 1 192 ? 44.120 -1.093 -37.657 1.00 88.00 192 HIS A C 1
ATOM 1490 O O . HIS A 1 192 ? 43.123 -0.570 -37.149 1.00 88.00 192 HIS A O 1
ATOM 1496 N N . ARG A 1 193 ? 44.824 -0.513 -38.634 1.00 90.94 193 ARG A N 1
ATOM 1497 C CA . ARG A 1 193 ? 44.436 0.751 -39.265 1.00 90.94 193 ARG A CA 1
ATOM 1498 C C . ARG A 1 193 ? 43.435 0.490 -40.378 1.00 90.94 193 ARG A C 1
ATOM 1500 O O . ARG A 1 193 ? 43.636 -0.374 -41.226 1.00 90.94 193 ARG A O 1
ATOM 1507 N N . VAL A 1 194 ? 42.369 1.273 -40.370 1.00 92.12 194 VAL A N 1
ATOM 1508 C CA . VAL A 1 194 ? 41.308 1.221 -41.367 1.00 92.12 194 VAL A CA 1
ATOM 1509 C C . VAL A 1 194 ? 40.964 2.627 -41.829 1.00 92.12 194 VAL A C 1
ATOM 1511 O O . VAL A 1 194 ? 40.994 3.592 -41.059 1.00 92.12 194 VAL A O 1
ATOM 1514 N N . LEU A 1 195 ? 40.611 2.727 -43.103 1.00 92.88 195 LEU A N 1
ATOM 1515 C CA . LEU A 1 195 ? 39.973 3.894 -43.680 1.00 92.88 195 LEU A CA 1
ATOM 1516 C C . LEU A 1 195 ? 38.465 3.659 -43.675 1.00 92.88 195 LEU A C 1
ATOM 1518 O O . LEU A 1 195 ? 37.977 2.699 -44.265 1.00 92.88 195 LEU A O 1
ATOM 1522 N N . VAL A 1 196 ? 37.731 4.530 -42.993 1.00 91.31 196 VAL A N 1
ATOM 1523 C CA . VAL A 1 196 ? 36.278 4.455 -42.841 1.00 91.31 196 VAL A CA 1
ATOM 1524 C C . VAL A 1 196 ? 35.639 5.601 -43.611 1.00 91.31 196 VAL A C 1
ATOM 1526 O O . VAL A 1 196 ? 35.870 6.771 -43.307 1.00 91.31 196 VAL A O 1
ATOM 1529 N N . HIS A 1 197 ? 34.78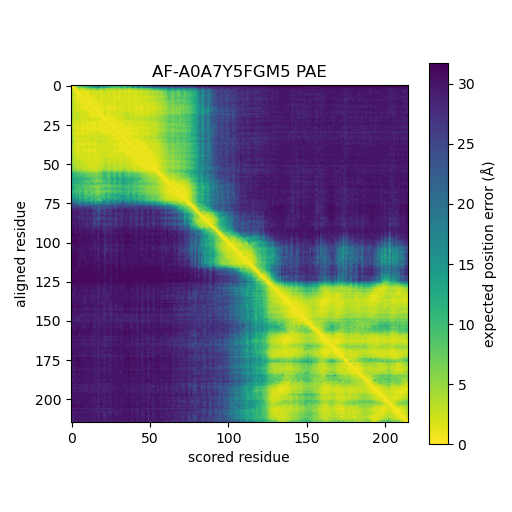5 5.273 -44.576 1.00 91.31 197 HIS A N 1
ATOM 1530 C CA . HIS A 1 197 ? 33.979 6.239 -45.314 1.00 91.31 197 HIS A CA 1
ATOM 1531 C C . HIS A 1 197 ? 32.580 6.290 -44.719 1.00 91.31 197 HIS A C 1
ATOM 1533 O O . HIS A 1 197 ? 31.892 5.272 -44.617 1.00 91.31 197 HIS A O 1
ATOM 1539 N N . GLY A 1 198 ? 32.129 7.476 -44.318 1.00 89.94 198 GLY A N 1
ATOM 1540 C CA . GLY A 1 198 ? 30.876 7.564 -43.591 1.00 89.94 198 GLY A CA 1
ATOM 1541 C C . GLY A 1 198 ? 30.390 8.970 -43.302 1.00 89.94 198 GLY A C 1
ATOM 1542 O O . GLY A 1 198 ? 30.912 9.962 -43.803 1.00 89.94 198 GLY A O 1
ATOM 1543 N N . ARG A 1 199 ? 29.357 9.034 -42.465 1.00 89.94 199 ARG A N 1
ATOM 1544 C CA . ARG A 1 199 ? 28.857 10.277 -41.878 1.00 89.94 199 ARG A CA 1
ATOM 1545 C C . ARG A 1 199 ? 29.419 10.425 -40.476 1.00 89.94 199 ARG A C 1
ATOM 1547 O O . ARG A 1 199 ? 29.113 9.613 -39.604 1.00 89.94 199 ARG A O 1
ATOM 1554 N N . LEU A 1 200 ? 30.212 11.467 -40.258 1.00 87.75 200 LEU A N 1
ATOM 1555 C CA . LEU A 1 200 ? 30.673 11.864 -38.936 1.00 87.75 200 LEU A CA 1
ATOM 1556 C C . LEU A 1 200 ? 29.610 12.737 -38.270 1.00 87.75 200 LEU A C 1
ATOM 1558 O O . LEU A 1 200 ? 29.166 13.729 -38.847 1.00 87.75 200 LEU A O 1
ATOM 1562 N N . LEU A 1 201 ? 29.244 12.389 -37.039 1.00 87.81 201 LEU A N 1
ATOM 1563 C CA . LEU A 1 201 ? 28.430 13.223 -36.165 1.00 87.81 201 LEU A CA 1
ATOM 1564 C C . LEU A 1 201 ? 29.350 13.804 -35.080 1.00 87.81 201 LEU A C 1
ATOM 1566 O O . LEU A 1 201 ? 29.543 13.170 -34.037 1.00 87.81 201 LEU A O 1
ATOM 1570 N N . PRO A 1 202 ? 29.951 14.985 -35.317 1.00 77.44 202 PRO A N 1
ATOM 1571 C CA . PRO A 1 202 ? 31.015 15.511 -34.464 1.00 77.44 202 PRO A CA 1
ATOM 1572 C C . PRO A 1 202 ? 30.554 15.762 -33.024 1.00 77.44 202 PRO A C 1
ATOM 1574 O O . PRO A 1 202 ? 31.313 15.518 -32.095 1.00 77.44 202 PRO A O 1
ATOM 1577 N N . GLU A 1 203 ? 29.296 16.162 -32.821 1.00 79.88 203 GLU A N 1
ATOM 1578 C CA . GLU A 1 203 ? 28.740 16.438 -31.487 1.00 79.88 203 GLU A CA 1
ATOM 1579 C C . GLU A 1 203 ? 28.555 15.188 -30.614 1.00 79.88 203 GLU A C 1
ATOM 1581 O O . GLU A 1 203 ? 28.435 15.298 -29.397 1.00 79.88 203 GLU A O 1
ATOM 1586 N N . ARG A 1 204 ? 28.508 13.995 -31.219 1.00 78.69 204 ARG A N 1
ATOM 1587 C CA . ARG A 1 204 ? 28.277 12.725 -30.509 1.00 78.69 204 ARG A CA 1
ATOM 1588 C C . ARG A 1 204 ? 29.476 11.787 -30.550 1.00 78.69 204 ARG A C 1
ATOM 1590 O O . ARG A 1 204 ? 29.359 10.651 -30.098 1.00 78.69 204 ARG A O 1
ATOM 1597 N N . SER A 1 205 ? 30.598 12.242 -31.116 1.00 86.69 205 SER A N 1
ATOM 1598 C CA . SER A 1 205 ? 31.797 11.429 -31.338 1.00 86.69 205 SER A CA 1
ATOM 1599 C C . SER A 1 205 ? 31.457 10.063 -31.936 1.00 86.69 205 SER A C 1
ATOM 1601 O O . SER A 1 205 ? 31.951 9.033 -31.481 1.00 86.69 205 SER A O 1
ATOM 1603 N N . CYS A 1 206 ? 30.564 10.036 -32.930 1.00 88.81 206 CYS A N 1
ATOM 1604 C CA . CYS A 1 206 ? 30.163 8.798 -33.583 1.00 88.81 206 CYS A CA 1
ATOM 1605 C C . CYS A 1 206 ? 30.259 8.890 -35.102 1.00 88.81 206 CYS A C 1
ATOM 1607 O O . CYS A 1 206 ? 30.105 9.958 -35.700 1.00 88.81 206 CYS A O 1
ATOM 1609 N N . VAL A 1 207 ? 30.543 7.746 -35.719 1.00 89.94 207 VAL A N 1
ATOM 1610 C CA . VAL A 1 207 ? 30.656 7.602 -37.168 1.00 89.94 207 VAL A CA 1
ATOM 1611 C C . VAL A 1 207 ? 29.673 6.546 -37.656 1.00 89.94 207 VAL A C 1
ATOM 1613 O O . VAL A 1 207 ? 29.643 5.416 -37.164 1.00 89.94 207 VAL A O 1
ATOM 1616 N N . GLN A 1 208 ? 28.851 6.924 -38.631 1.00 90.44 208 GLN A N 1
ATOM 1617 C CA . GLN A 1 208 ? 28.023 5.992 -39.383 1.00 90.44 208 GLN A CA 1
ATOM 1618 C C . GLN A 1 208 ? 28.811 5.518 -40.602 1.00 90.44 208 GLN A C 1
ATOM 1620 O O . GLN A 1 208 ? 29.061 6.295 -41.524 1.00 90.44 208 GLN A O 1
ATOM 1625 N N . VAL A 1 209 ? 29.193 4.246 -40.594 1.00 89.62 209 VAL A N 1
ATOM 1626 C CA . VAL A 1 209 ? 30.026 3.626 -41.629 1.00 89.62 209 VAL A CA 1
ATOM 1627 C C . VAL A 1 209 ? 29.176 3.303 -42.854 1.00 89.62 209 VAL A C 1
ATOM 1629 O O . VAL A 1 209 ? 28.187 2.583 -42.742 1.00 89.62 209 VAL A O 1
ATOM 1632 N N . ARG A 1 210 ? 29.562 3.829 -44.019 1.00 90.19 210 ARG A N 1
ATOM 1633 C CA . ARG A 1 210 ? 29.025 3.409 -45.323 1.00 90.19 210 ARG A CA 1
ATOM 1634 C C . ARG A 1 210 ? 29.919 2.377 -45.988 1.00 90.19 210 ARG A C 1
ATOM 1636 O O . ARG A 1 210 ? 29.407 1.470 -46.624 1.00 90.19 210 ARG A O 1
ATOM 1643 N N . ASP A 1 211 ? 31.229 2.537 -45.856 1.00 90.69 211 ASP A N 1
ATOM 1644 C CA . ASP A 1 211 ? 32.211 1.614 -46.409 1.00 90.69 211 ASP A CA 1
ATOM 1645 C C . ASP A 1 211 ? 33.516 1.685 -45.611 1.00 90.69 211 ASP A C 1
ATOM 1647 O O . ASP A 1 211 ? 33.748 2.654 -44.878 1.00 90.69 211 ASP A O 1
ATOM 1651 N N . PHE A 1 212 ? 34.359 0.665 -45.730 1.00 90.94 212 PHE A N 1
ATOM 1652 C CA . PHE A 1 212 ? 35.653 0.630 -45.061 1.00 90.94 212 PHE A CA 1
ATOM 1653 C C . PHE A 1 212 ? 36.669 -0.228 -45.812 1.00 90.94 212 PHE A C 1
ATOM 1655 O O . PHE A 1 212 ? 36.331 -1.235 -46.429 1.00 90.94 212 PHE A O 1
ATOM 1662 N N . SER A 1 213 ? 37.941 0.142 -45.699 1.00 90.56 213 SER A N 1
ATOM 1663 C CA . SER A 1 213 ? 39.062 -0.623 -46.243 1.00 90.56 213 SER A CA 1
ATOM 1664 C C . SER A 1 213 ? 40.216 -0.684 -45.248 1.00 90.56 213 SER A C 1
ATOM 1666 O O . SER A 1 213 ? 40.497 0.289 -44.548 1.00 90.56 213 SER A O 1
ATOM 1668 N N . MET A 1 214 ? 40.901 -1.823 -45.201 1.00 87.44 214 MET A N 1
ATOM 1669 C CA . MET A 1 214 ? 42.154 -1.971 -44.456 1.00 87.44 214 MET A CA 1
ATOM 1670 C C . MET A 1 214 ? 43.275 -1.196 -45.153 1.00 87.44 214 MET A C 1
ATOM 1672 O O . MET A 1 214 ? 43.300 -1.133 -46.386 1.00 87.44 214 MET A O 1
ATOM 1676 N N . LEU A 1 215 ? 44.171 -0.612 -44.356 1.00 82.00 215 LEU A N 1
ATOM 1677 C CA . LEU A 1 215 ? 45.364 0.103 -44.816 1.00 82.00 215 LEU A CA 1
ATOM 1678 C C . LEU A 1 215 ? 46.636 -0.714 -44.586 1.00 82.00 215 LEU A C 1
ATOM 1680 O O . LEU A 1 215 ? 46.690 -1.446 -43.570 1.00 82.00 215 LEU A O 1
#

Radius of gyration: 43.46 Å; Cα contacts (8 Å, |Δi|>4): 218; chains: 1; bounding box: 88×42×94 Å

Solvent-accessible surface area (backbone atoms only — not comparable to full-atom values): 12393 Å² total; per-residue (Å²): 132,83,66,56,69,68,65,41,62,76,39,36,64,43,52,76,70,66,70,49,55,73,70,59,40,49,43,43,53,54,41,36,76,72,34,68,68,56,34,50,54,46,48,53,52,51,51,50,53,50,53,47,64,70,72,47,85,82,77,79,78,54,68,70,58,52,51,52,49,53,49,52,56,66,69,41,76,67,78,85,42,74,67,58,58,52,52,52,60,67,71,63,62,70,68,71,60,51,51,53,50,49,47,66,56,44,47,58,53,48,50,48,45,63,72,62,49,63,70,52,81,78,66,62,69,73,77,72,59,42,82,44,77,46,58,25,30,32,38,50,50,54,60,53,54,32,56,76,68,72,48,92,80,80,93,60,92,84,58,50,58,23,36,33,29,88,86,68,49,67,26,41,56,39,82,46,75,50,21,43,57,50,56,73,44,36,80,79,37,53,78,34,49,33,41,36,34,27,36,33,32,74,93,72,40,31,33,41,38,69,45,73,46,80,108

Mean predicted aligned error: 19.5 Å

Secondary structure (DSSP, 8-state):
-PPPHHHHHTTHHHHHHT-S-HHHHHHHHHHHHH-HHHHHHHHHHHHHHHHHHHHS-PPPPPHHHHHHHHHHHHHS--TT-HHHHHHHHHHS-HHHHHHHHHHHHHHHHHHHHHHHS---TTTSTT--PEEEEEEEEEEEHHHHHHHHTT------TTSPEEEEETTS-EEEEP-STHHHHHHHHHTTSTT-EEEEEEEEEGGGTEEEEEEEEE-

Nearest PDB structures (foldseek):
  4nqw-assembly1_B  TM=5.685E-01  e=8.218E-02  Mycobacterium tuberculosis
  3hug-assembly6_P  TM=7.841E-01  e=1.144E+00  Mycobacterium tuberculosis H37Rv
  3hug-assembly3_L  TM=6.717E-01  e=1.144E+00  Mycobacterium tuberculosis H37Rv
  8z6g-assembly3_E  TM=5.773E-01  e=2.426E+00  Pseudomonas aeruginosa

Foldseek 3Di:
DADDLVVLLVCLLCLLVVVDDPVVNVNSVVNLVPDVVSVVSSVVVNVVVVVCVVPPDDDDDDPVVVVVVVVVVVVPPDPDDVVVVVVVVVVPDPPPVVVVVCCVVVVVVVVCCVVVVPDPVVVVPDLPFDFDWFKFAKAFPVVVVCVVVVHDDDDDLVTFIFGQGPVRQTAGEDCDDVSVVCSVCSVVRHGFIKIFGATDRPVRSYTHGPDMDGD